Protein AF-A0AAW2RWA8-F1 (afdb_monomer)

Foldseek 3Di:
DQVVCLVVLVVLLVVLLVCLVPHPLVSVLVSLVVLLVNLLSNQQVCQVCLVVLLVSLLVLLQDQDPVSLSVNLSSLLSNLSSCRSNAQVVCVVPVVSSLVSLLVSLVSPDLSSLLSSLVSLLSVLQRQQQPCLVCCVRLLVSLVVLLPDDQDDQFPPPPDPDDDDDDDDDDDDDDDDDDPDPDPGDGDTPVSSVSSNVSSVVSLVSNCVRNPPSCVVDDD

Secondary structure (DSSP, 8-state):
-TTTTGGGHHHHHHHHHHHHHHS-HHHHHHHHHHHHHHHHHHGGGGHHHHHHHHHHHHHHTT--SGGGHHHHHHHHHHHHHHHHHH-HHHHTTTHHHHHHHHHHHHTT--HHHHHHHHHHHHHHHHHHGGGGGGTHHHHHHHHHHHHTS----S--------------S---------------------HHHHHHHHHHHHHHHHHHHHHGGGGTTS--

Sequence (220 aa):
MGEEILPFLDPLMGKLLGALQSSPRNLQETCMSAIGSVASAAEQAFVPYAERVLELMKIFMVLTNDEDLRSRARATELSGIVAMSVGRARMEPILPAFVEAAISGFGLEFSELREYTHGFFSNVAELLEDGFTQYLPHVVPLAFSSCNLDDGSAVDIDDSDEDENVNGFGGVSSDDEAHDEPRVRNISVRTGVLDEKAAATQALGLFALHTKISYAPYPL

Organism: Sesamum radiatum (NCBI:txid300843)

InterPro domains:
  IPR011989 Armadillo-like helical [G3DSA:1.25.10.10] (1-219)
  IPR016024 Armadillo-type fold [SSF48371] (3-218)
  IPR040122 Importin beta family [PTHR10527] (6-218)
  IPR058584 Importin subunit beta-1/Transportin-1-like, TPR repeats [PF25574] (2-153)

pLDDT: mean 87.69, std 19.14, range [34.94, 98.88]

Solvent-accessible surface area (backbone atoms only — not comparable to full-atom values): 12375 Å² total; per-residue (Å²): 114,43,75,77,47,58,91,47,42,67,70,48,50,56,50,38,56,52,41,46,74,75,47,60,66,76,55,22,37,53,30,38,55,50,51,36,54,48,29,72,40,37,30,71,76,33,46,90,52,43,65,65,50,52,59,54,28,60,63,36,33,69,51,80,52,80,92,39,39,64,44,19,16,41,26,39,36,32,51,22,50,47,40,64,35,58,31,46,90,70,35,63,88,59,40,66,63,53,52,53,32,42,58,60,50,48,76,68,75,45,45,67,32,40,19,23,38,26,50,20,51,31,41,47,18,64,56,44,24,65,69,34,52,83,47,45,86,63,51,50,60,53,28,54,53,42,56,66,53,80,69,61,69,64,62,62,77,83,86,65,96,68,86,88,84,93,82,87,81,91,74,85,88,75,94,77,81,96,70,97,65,78,80,76,74,57,62,56,74,50,59,53,57,53,50,20,23,52,32,15,53,52,22,54,53,38,43,37,68,32,29,45,78,74,36,67,90,53,88,133

Mean predicted aligned error: 8.69 Å

Nearest PDB structures (foldseek):
  5vch-assembly1_A  TM=9.093E-01  e=8.922E-08  Kluyveromyces lactis
  5w0v-assembly2_B  TM=9.097E-01  e=1.026E-07  Kluyveromyces lactis
  5w0v-assembly1_A  TM=9.068E-01  e=2.162E-07  Kluyveromyces lactis
  5ve8-assembly2_B  TM=9.043E-01  e=2.373E-07  Kluyveromyces lactis
  5ve8-assembly1_A  TM=8.953E-01  e=2.063E-07  Kluyveromyces lactis

Radius of gyration: 21.74 Å; Cα contacts (8 Å, |Δi|>4): 246; chains: 1; bounding box: 65×35×51 Å

Structure (mmCIF, N/CA/C/O backbone):
data_AF-A0AAW2RWA8-F1
#
_entry.id   AF-A0AAW2RWA8-F1
#
loop_
_atom_site.group_PDB
_atom_site.id
_atom_site.type_symbol
_atom_site.label_atom_id
_atom_site.label_alt_id
_atom_site.label_comp_id
_atom_site.label_asym_id
_atom_site.label_entity_id
_atom_site.label_seq_id
_atom_site.pdbx_PDB_ins_code
_atom_site.Cartn_x
_atom_site.Cartn_y
_atom_site.Cartn_z
_atom_site.occupancy
_atom_site.B_iso_or_equiv
_atom_site.auth_seq_id
_atom_site.auth_comp_id
_atom_site.auth_asym_id
_atom_site.auth_atom_id
_atom_site.pdbx_PDB_model_num
ATOM 1 N N . MET A 1 1 ? -4.614 -15.112 15.222 1.00 54.94 1 MET A N 1
ATOM 2 C CA . MET A 1 1 ? -4.860 -13.799 15.857 1.00 54.94 1 MET A CA 1
ATOM 3 C C . MET A 1 1 ? -6.189 -13.163 15.440 1.00 54.94 1 MET A C 1
ATOM 5 O O . MET A 1 1 ? -6.704 -12.389 16.231 1.00 54.94 1 MET A O 1
ATOM 9 N N . GLY A 1 2 ? -6.771 -13.460 14.266 1.00 65.62 2 GLY A N 1
ATOM 10 C CA . GLY A 1 2 ? -7.898 -12.663 13.752 1.00 65.62 2 GLY A CA 1
ATOM 11 C C . GLY A 1 2 ? -9.209 -12.672 14.551 1.00 65.62 2 GLY A C 1
ATOM 12 O O . GLY A 1 2 ? -9.923 -11.677 14.548 1.00 65.62 2 GLY A O 1
ATOM 13 N N . GLU A 1 3 ? -9.513 -13.721 15.321 1.00 77.56 3 GLU A N 1
ATOM 14 C CA . GLU A 1 3 ? -10.733 -13.736 16.150 1.00 77.56 3 GLU A CA 1
ATOM 15 C C . GLU A 1 3 ? -10.583 -12.966 17.476 1.00 77.56 3 GLU A C 1
ATOM 17 O O . GLU A 1 3 ? -11.563 -12.460 18.020 1.00 77.56 3 GLU A O 1
ATOM 22 N N . GLU A 1 4 ? -9.357 -12.823 17.991 1.00 90.75 4 GLU A N 1
ATOM 23 C CA . GLU A 1 4 ? -9.092 -12.210 19.303 1.00 90.75 4 GLU A CA 1
ATOM 24 C C . GLU A 1 4 ? -9.289 -10.688 19.299 1.00 90.75 4 GLU A C 1
ATOM 26 O O . GLU A 1 4 ? -9.575 -10.099 20.342 1.00 90.75 4 GLU A O 1
ATOM 31 N N . ILE A 1 5 ? -9.166 -10.043 18.133 1.00 92.88 5 ILE A N 1
ATOM 32 C CA . ILE A 1 5 ? -9.332 -8.590 17.995 1.00 92.88 5 ILE A CA 1
ATOM 33 C C . ILE A 1 5 ? -10.803 -8.166 17.915 1.00 92.88 5 ILE A C 1
ATOM 35 O O . ILE A 1 5 ? -11.127 -7.026 18.250 1.00 92.88 5 ILE A O 1
ATOM 39 N N . LEU A 1 6 ? -11.706 -9.068 17.510 1.00 93.94 6 LEU A N 1
ATOM 40 C CA . LEU A 1 6 ? -13.108 -8.746 17.217 1.00 93.94 6 LEU A CA 1
ATOM 41 C C . LEU A 1 6 ? -13.846 -8.060 18.380 1.00 93.94 6 LEU A C 1
ATOM 43 O O . LEU A 1 6 ? -14.522 -7.063 18.124 1.00 93.94 6 LEU A O 1
ATOM 47 N N . PRO A 1 7 ? -13.690 -8.481 19.656 1.00 95.88 7 PRO A N 1
ATOM 48 C CA . PRO A 1 7 ? -14.339 -7.803 20.783 1.00 95.88 7 PRO A CA 1
ATOM 49 C C . PRO A 1 7 ? -13.863 -6.359 20.997 1.00 95.88 7 PRO A C 1
ATOM 51 O O . PRO A 1 7 ? -14.541 -5.570 21.654 1.00 95.88 7 PRO A O 1
ATOM 54 N N . PHE A 1 8 ? -12.687 -6.012 20.470 1.00 95.81 8 PHE A N 1
ATOM 55 C CA . PHE A 1 8 ? -12.052 -4.707 20.634 1.00 95.81 8 PHE A CA 1
ATOM 56 C C . PHE A 1 8 ? -12.145 -3.837 19.379 1.00 95.81 8 PHE A C 1
ATOM 58 O O . PHE A 1 8 ? -11.773 -2.666 19.440 1.00 95.81 8 PHE A O 1
ATOM 65 N N . LEU A 1 9 ? -12.638 -4.376 18.262 1.00 95.94 9 LEU A N 1
ATOM 66 C CA . LEU A 1 9 ? -12.553 -3.743 16.949 1.00 95.94 9 LEU A CA 1
ATOM 67 C C . LEU A 1 9 ? -13.256 -2.380 16.906 1.00 95.94 9 LEU A C 1
ATOM 69 O O . LEU A 1 9 ? -12.614 -1.373 16.615 1.00 95.94 9 LEU A O 1
ATOM 73 N N . ASP A 1 10 ? -14.535 -2.326 17.281 1.00 97.31 10 ASP A N 1
ATOM 74 C CA . ASP A 1 10 ? -15.322 -1.086 17.328 1.00 97.31 10 ASP A CA 1
ATOM 75 C C . ASP A 1 10 ? -14.687 0.016 18.200 1.00 97.31 10 ASP A C 1
ATOM 77 O O . ASP A 1 10 ? -14.434 1.118 17.696 1.00 97.31 10 ASP A O 1
ATOM 81 N N . PRO A 1 11 ? -14.396 -0.219 19.499 1.00 97.38 11 PRO A N 1
ATOM 82 C CA . PRO A 1 11 ? -13.825 0.824 20.346 1.00 97.38 11 PRO A CA 1
ATOM 83 C C . PRO A 1 11 ? -12.412 1.232 19.910 1.00 97.38 11 PRO A C 1
ATOM 85 O O . PRO A 1 11 ? -12.033 2.393 20.091 1.00 97.38 11 PRO A O 1
ATOM 88 N N . LEU A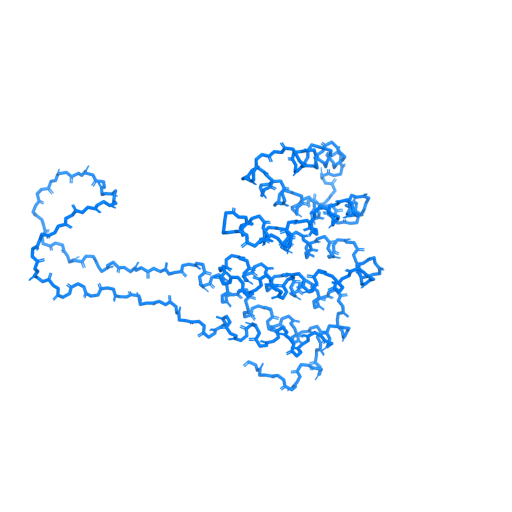 1 12 ? -11.631 0.310 19.339 1.00 97.06 12 LEU A N 1
ATOM 89 C CA . LEU A 1 12 ? -10.300 0.600 18.817 1.00 97.06 12 LEU A CA 1
ATOM 90 C C . LEU A 1 12 ? -10.385 1.488 17.572 1.00 97.06 12 LEU A C 1
ATOM 92 O O . LEU A 1 12 ? -9.757 2.546 17.540 1.00 97.06 12 LEU A O 1
ATOM 96 N N . MET A 1 13 ? -11.218 1.120 16.597 1.00 98.12 13 MET A N 1
ATOM 97 C CA . MET A 1 13 ? -11.418 1.901 15.376 1.00 98.12 13 MET A CA 1
ATOM 98 C C . MET A 1 13 ? -11.994 3.283 15.667 1.00 98.12 13 MET A C 1
ATOM 100 O O . MET A 1 13 ? -11.522 4.264 15.096 1.00 98.12 13 MET A O 1
ATOM 104 N N . GLY A 1 14 ? -12.933 3.401 16.611 1.00 97.69 14 GLY A N 1
ATOM 105 C CA . GLY A 1 14 ? -13.458 4.698 17.041 1.00 97.69 14 GLY A CA 1
ATOM 106 C C . GLY A 1 14 ? -12.365 5.640 17.561 1.00 97.69 14 GLY A C 1
ATOM 107 O O . GLY A 1 14 ? -12.310 6.807 17.171 1.00 97.69 14 GLY A O 1
ATOM 108 N N . LYS A 1 15 ? -11.446 5.131 18.394 1.00 97.88 15 LYS A N 1
ATOM 109 C CA . LYS A 1 15 ? -10.315 5.919 18.913 1.00 97.88 15 LYS A CA 1
ATOM 110 C C . LYS A 1 15 ? -9.293 6.255 17.830 1.00 97.88 15 LYS A C 1
ATOM 112 O O . LYS A 1 15 ? -8.866 7.404 17.750 1.00 97.88 15 LYS A O 1
ATOM 117 N N . LEU A 1 16 ? -8.913 5.277 17.007 1.00 98.25 16 LEU A N 1
ATOM 118 C CA . LEU A 1 16 ? -7.910 5.457 15.956 1.00 98.25 16 LEU A CA 1
ATOM 119 C C . LEU A 1 16 ? -8.379 6.450 14.889 1.00 98.25 16 LEU A C 1
ATOM 121 O O . LEU A 1 16 ? -7.626 7.348 14.525 1.00 98.25 16 LEU A O 1
ATOM 125 N N . LEU A 1 17 ? -9.633 6.349 14.438 1.00 97.81 17 LEU A N 1
ATOM 126 C CA . LEU A 1 17 ? -10.207 7.278 13.462 1.00 97.81 17 LEU A CA 1
ATOM 127 C C . LEU A 1 17 ? -10.367 8.692 14.027 1.00 97.81 17 LEU A C 1
ATOM 129 O O . LEU A 1 17 ? -10.126 9.661 13.307 1.00 97.81 17 LEU A O 1
ATOM 133 N N . GLY A 1 18 ? -10.748 8.820 15.303 1.00 97.25 18 GLY A N 1
ATOM 134 C CA . GLY A 1 18 ? -10.805 10.116 15.979 1.00 97.25 18 GLY A CA 1
ATOM 135 C C . GLY A 1 18 ? -9.426 10.771 16.058 1.00 97.25 18 GLY A C 1
ATOM 136 O O . GLY A 1 18 ? -9.254 11.913 15.636 1.00 97.25 18 GLY A O 1
ATOM 137 N N . ALA A 1 19 ? -8.420 10.023 16.519 1.00 96.94 19 ALA A N 1
ATOM 138 C CA . ALA A 1 19 ? -7.049 10.512 16.614 1.00 96.94 19 ALA A CA 1
ATOM 139 C C . ALA A 1 19 ? -6.467 10.876 15.238 1.00 96.94 19 ALA A C 1
ATOM 141 O O . ALA A 1 19 ? -5.862 11.938 15.104 1.00 96.94 19 ALA A O 1
ATOM 142 N N . LEU A 1 20 ? -6.709 10.065 14.206 1.00 96.75 20 LEU A N 1
ATOM 143 C CA . LEU A 1 20 ? -6.244 10.328 12.843 1.00 96.75 20 LEU A CA 1
ATOM 144 C C . LEU A 1 20 ? -6.753 11.671 12.284 1.00 96.75 20 LEU A C 1
ATOM 146 O O . LEU A 1 20 ? -6.065 12.298 11.487 1.00 96.75 20 LEU A O 1
ATOM 150 N N . GLN A 1 21 ? -7.926 12.151 12.702 1.00 94.12 21 GLN A N 1
ATOM 151 C CA . GLN A 1 21 ? -8.501 13.401 12.186 1.00 94.12 21 GLN A CA 1
ATOM 152 C C . GLN A 1 21 ? -8.013 14.659 12.909 1.00 94.12 21 GLN A C 1
ATOM 154 O O . GLN A 1 21 ? -7.908 15.708 12.281 1.00 94.12 21 GLN A O 1
ATOM 159 N N . SER A 1 22 ? -7.745 14.579 14.213 1.00 93.12 22 SER A N 1
ATOM 160 C CA . SER A 1 22 ? -7.525 15.770 15.048 1.00 93.12 22 SER A CA 1
ATOM 161 C C . SER A 1 22 ? -6.146 15.853 15.701 1.00 93.12 22 SER A C 1
ATOM 163 O O . SER A 1 22 ? -5.890 16.797 16.447 1.00 93.12 22 SER A O 1
ATOM 165 N N . SER A 1 23 ? -5.281 14.862 15.490 1.00 96.06 23 SER A N 1
ATOM 166 C CA . SER A 1 23 ? -3.969 14.806 16.142 1.00 96.06 23 SER A CA 1
ATOM 167 C C . SER A 1 23 ? -2.856 15.444 15.306 1.00 96.06 23 SER A C 1
ATOM 169 O O . SER A 1 23 ? -3.002 15.585 14.092 1.00 96.06 23 SER A O 1
ATOM 171 N N . PRO A 1 24 ? -1.711 15.781 15.928 1.00 96.75 24 PRO A N 1
ATOM 172 C CA . PRO A 1 24 ? -0.497 16.150 15.202 1.00 96.75 24 PRO A CA 1
ATOM 173 C C . PRO A 1 24 ? -0.011 15.032 14.262 1.00 96.75 24 PRO A C 1
ATOM 175 O O . PRO A 1 24 ? -0.286 13.853 14.501 1.00 96.75 24 PRO A O 1
ATOM 178 N N . ARG A 1 25 ? 0.747 15.401 13.217 1.00 94.56 25 ARG A N 1
ATOM 179 C CA . ARG A 1 25 ? 1.185 14.504 12.126 1.00 94.56 25 ARG A CA 1
ATOM 180 C C . ARG A 1 25 ? 1.809 13.191 12.596 1.00 94.56 25 ARG A C 1
ATOM 182 O O . ARG A 1 25 ? 1.381 12.125 12.173 1.00 94.56 25 ARG A O 1
ATOM 189 N N . ASN A 1 26 ? 2.746 13.246 13.537 1.00 94.38 26 ASN A N 1
ATOM 190 C CA . ASN A 1 26 ? 3.417 12.056 14.071 1.00 94.38 26 ASN A CA 1
ATOM 191 C C . ASN A 1 26 ? 2.443 11.039 14.705 1.00 94.38 26 ASN A C 1
ATOM 193 O O . ASN A 1 26 ? 2.631 9.824 14.604 1.00 94.38 26 ASN A O 1
ATOM 197 N N . LEU A 1 27 ? 1.379 11.521 15.356 1.00 97.25 27 LEU A N 1
ATOM 198 C CA . LEU A 1 27 ? 0.347 10.651 15.910 1.00 97.25 27 LEU A CA 1
ATOM 199 C C . LEU A 1 27 ? -0.601 10.151 14.813 1.00 97.25 27 LEU A C 1
ATOM 201 O O . LEU A 1 27 ? -1.000 8.992 14.861 1.00 97.25 27 LEU A O 1
ATOM 205 N N . GLN A 1 28 ? -0.902 10.964 13.795 1.00 98.38 28 GLN A N 1
ATOM 206 C CA . GLN A 1 28 ? -1.651 10.515 12.613 1.00 98.38 28 GLN A CA 1
ATOM 207 C C . GLN A 1 28 ? -0.933 9.359 11.899 1.00 98.38 28 GLN A C 1
ATOM 209 O O . GLN A 1 28 ? -1.566 8.350 11.597 1.00 98.38 28 GLN A O 1
ATOM 214 N N . GLU A 1 29 ? 0.383 9.460 11.703 1.00 98.06 29 GLU A N 1
ATOM 215 C CA . GLU A 1 29 ? 1.236 8.398 11.144 1.00 98.06 29 GLU A CA 1
ATOM 216 C C . GLU A 1 29 ? 1.134 7.104 11.951 1.00 98.06 29 GLU A C 1
ATOM 218 O O . GLU A 1 29 ? 0.867 6.038 11.397 1.00 98.06 29 GLU A O 1
ATOM 223 N N . THR A 1 30 ? 1.257 7.207 13.276 1.00 97.94 30 THR A N 1
ATOM 224 C CA . THR A 1 30 ? 1.127 6.057 14.182 1.00 97.94 30 THR A CA 1
ATOM 225 C C . THR A 1 30 ? -0.273 5.442 14.107 1.00 97.94 30 THR A C 1
ATOM 227 O O . THR A 1 30 ? -0.423 4.218 14.103 1.00 97.94 30 THR A O 1
ATOM 230 N N . CYS A 1 31 ? -1.316 6.273 14.013 1.00 98.50 31 CYS A N 1
ATOM 231 C CA . CYS A 1 31 ? -2.685 5.805 13.831 1.00 98.50 31 CYS A CA 1
ATOM 232 C C . CYS A 1 31 ? -2.865 5.068 12.501 1.00 98.50 31 CYS A C 1
ATOM 234 O O . CYS A 1 31 ? -3.535 4.040 12.495 1.00 98.50 31 CYS A O 1
ATOM 236 N N . MET A 1 32 ? -2.260 5.533 11.403 1.00 98.69 32 MET A N 1
ATOM 237 C CA . MET A 1 32 ? -2.312 4.836 10.112 1.00 98.69 32 MET A CA 1
ATOM 238 C C . MET A 1 32 ? -1.696 3.435 10.205 1.00 98.69 32 MET A C 1
ATOM 240 O O . MET A 1 32 ? -2.354 2.464 9.833 1.00 98.69 32 MET A O 1
ATOM 244 N N . SER A 1 33 ? -0.503 3.300 10.793 1.00 98.31 33 SER A N 1
ATOM 245 C CA . SER A 1 33 ? 0.116 1.983 11.006 1.00 98.31 33 SER A CA 1
ATOM 246 C C . SER A 1 33 ? -0.739 1.076 11.897 1.00 98.31 33 SER A C 1
ATOM 248 O O . SER A 1 33 ? -0.928 -0.099 11.589 1.00 98.31 33 SER A O 1
ATOM 250 N N . ALA A 1 34 ? -1.312 1.613 12.980 1.00 98.38 34 ALA A N 1
ATOM 251 C CA . ALA A 1 34 ? -2.186 0.845 13.863 1.00 98.38 34 ALA A CA 1
ATOM 252 C C . ALA A 1 34 ? -3.457 0.369 13.144 1.00 98.38 34 ALA A C 1
ATOM 254 O O . ALA A 1 34 ? -3.833 -0.791 13.285 1.00 98.38 34 ALA A O 1
ATOM 255 N N . ILE A 1 35 ? -4.095 1.230 12.343 1.00 98.56 35 ILE A N 1
ATOM 256 C CA . ILE A 1 35 ? -5.262 0.859 11.532 1.00 98.56 35 ILE A CA 1
ATOM 257 C C . ILE A 1 35 ? -4.888 -0.236 10.527 1.00 98.56 35 ILE A C 1
ATOM 259 O O . ILE A 1 35 ? -5.666 -1.169 10.355 1.00 98.56 35 ILE A O 1
ATOM 263 N N . GLY A 1 36 ? -3.703 -0.169 9.913 1.00 98.06 36 GLY A N 1
ATOM 264 C CA . GLY A 1 36 ? -3.201 -1.216 9.017 1.00 98.06 36 GLY A CA 1
ATOM 265 C C . GLY A 1 36 ? -3.097 -2.570 9.714 1.00 98.06 36 GLY A C 1
ATOM 266 O O . GLY A 1 36 ? -3.652 -3.554 9.235 1.00 98.06 36 GLY A O 1
ATOM 267 N N . SER A 1 37 ? -2.491 -2.608 10.902 1.00 97.00 37 SER A N 1
ATOM 268 C CA . SER A 1 37 ? -2.422 -3.826 11.721 1.00 97.00 37 SER A CA 1
ATOM 269 C C . SER A 1 37 ? -3.805 -4.363 12.099 1.00 97.00 37 SER A C 1
ATOM 271 O O . SER A 1 37 ? -4.023 -5.574 12.085 1.00 97.00 37 SER A O 1
ATOM 273 N N . VAL A 1 38 ? -4.755 -3.476 12.416 1.00 97.38 38 VAL A N 1
ATOM 274 C CA . VAL A 1 38 ? -6.145 -3.860 12.705 1.00 97.38 38 VAL A CA 1
ATOM 275 C C . VAL A 1 38 ? -6.821 -4.443 11.469 1.00 97.38 38 VAL A C 1
ATOM 277 O O . VAL A 1 38 ? -7.481 -5.469 11.589 1.00 97.38 38 VAL A O 1
ATOM 280 N N . ALA A 1 39 ? -6.646 -3.830 10.298 1.00 96.81 39 ALA A N 1
ATOM 281 C CA . ALA A 1 39 ? -7.208 -4.309 9.039 1.00 96.81 39 ALA A CA 1
ATOM 282 C C . ALA A 1 39 ? -6.687 -5.710 8.694 1.00 96.81 39 ALA A C 1
ATOM 284 O O . ALA A 1 39 ? -7.486 -6.620 8.481 1.00 96.81 39 ALA A O 1
ATOM 285 N N . SER A 1 40 ? -5.368 -5.911 8.761 1.00 94.62 40 SER A N 1
ATOM 286 C CA . SER A 1 40 ? -4.743 -7.215 8.521 1.00 94.62 40 SER A CA 1
ATOM 287 C C . SER A 1 40 ? -5.192 -8.286 9.517 1.00 94.62 40 SER A C 1
ATOM 289 O O . SER A 1 40 ? -5.329 -9.444 9.144 1.00 94.62 40 SER A O 1
ATOM 291 N N . ALA A 1 41 ? -5.426 -7.929 10.785 1.00 95.19 41 ALA A N 1
ATOM 292 C CA . ALA A 1 41 ? -5.880 -8.883 11.795 1.00 95.19 41 ALA A CA 1
ATOM 293 C C . ALA A 1 41 ? -7.379 -9.202 11.681 1.00 95.19 41 ALA A C 1
ATOM 295 O O . ALA A 1 41 ? -7.772 -10.351 11.840 1.00 95.19 41 ALA A O 1
ATOM 296 N N . ALA A 1 42 ? -8.218 -8.194 11.446 1.00 94.81 42 ALA A N 1
ATOM 297 C CA . ALA A 1 42 ? -9.672 -8.340 11.421 1.00 94.81 42 ALA A CA 1
ATOM 298 C C . ALA A 1 42 ? -10.206 -8.837 10.065 1.00 94.81 42 ALA A C 1
ATOM 300 O O . ALA A 1 42 ? -11.356 -9.274 9.993 1.00 94.81 42 ALA A O 1
ATOM 301 N N . GLU A 1 43 ? -9.401 -8.763 9.001 1.00 91.81 43 GLU A N 1
ATOM 302 C CA . GLU A 1 43 ? -9.743 -9.193 7.644 1.00 91.81 43 GLU A CA 1
ATOM 303 C C . GLU A 1 43 ? -11.131 -8.664 7.219 1.00 91.81 43 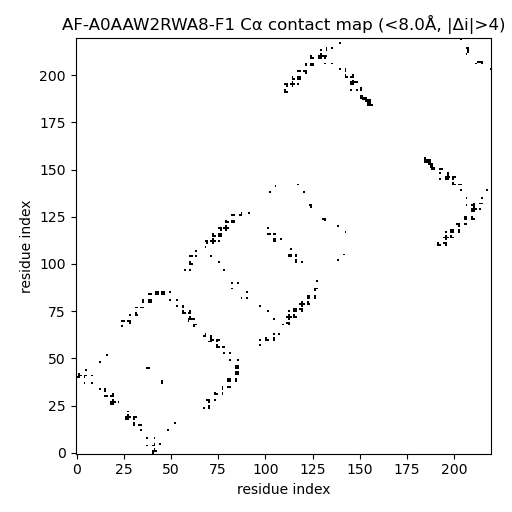GLU A C 1
ATOM 305 O O . GLU A 1 43 ? -11.387 -7.458 7.221 1.00 91.81 43 GLU A O 1
ATOM 310 N N . GLN A 1 44 ? -12.079 -9.556 6.910 1.00 92.38 44 GLN A N 1
ATOM 311 C CA . GLN A 1 44 ? -13.433 -9.197 6.482 1.00 92.38 44 GLN A CA 1
ATOM 312 C C . GLN A 1 44 ? -14.223 -8.403 7.534 1.00 92.38 44 GLN A C 1
ATOM 314 O O . GLN A 1 44 ? -15.117 -7.633 7.178 1.00 92.38 44 GLN A O 1
ATOM 319 N N . ALA A 1 45 ? -13.896 -8.532 8.824 1.00 94.69 45 ALA A N 1
ATOM 320 C CA . ALA A 1 45 ? -14.545 -7.743 9.868 1.00 94.69 45 ALA A CA 1
ATOM 321 C C . ALA A 1 45 ? -14.147 -6.256 9.816 1.00 94.69 45 ALA A C 1
ATOM 323 O O . ALA A 1 45 ? -14.850 -5.423 10.384 1.00 94.69 45 ALA A O 1
ATOM 324 N N . PHE A 1 46 ? -13.078 -5.891 9.096 1.00 96.56 46 PHE A N 1
ATOM 325 C CA . PHE A 1 46 ? -12.671 -4.498 8.894 1.00 96.56 46 PHE A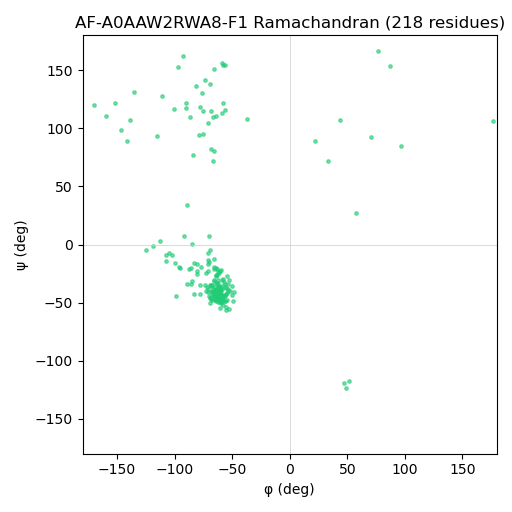 CA 1
ATOM 326 C C . PHE A 1 46 ? -13.525 -3.747 7.855 1.00 96.56 46 PHE A C 1
ATOM 328 O O . PHE A 1 46 ? -13.556 -2.514 7.845 1.00 96.56 46 PHE A O 1
ATOM 335 N N . VAL A 1 47 ? -14.245 -4.463 6.983 1.00 96.31 47 VAL A N 1
ATOM 336 C CA . VAL A 1 47 ? -15.011 -3.883 5.861 1.00 96.31 47 VAL A CA 1
ATOM 337 C C . VAL A 1 47 ? -15.902 -2.687 6.247 1.00 96.31 47 VAL A C 1
ATOM 339 O O . VAL A 1 47 ? -15.900 -1.714 5.490 1.00 96.31 47 VAL A O 1
ATOM 342 N N . PRO A 1 48 ? -16.615 -2.672 7.393 1.00 97.25 48 PRO A N 1
ATOM 343 C CA . PRO A 1 48 ? -17.451 -1.534 7.787 1.00 97.25 48 PRO A CA 1
ATOM 344 C C . PRO A 1 48 ? -16.703 -0.201 7.969 1.00 97.25 48 PRO A C 1
ATOM 346 O O . PRO A 1 48 ? -17.326 0.853 7.872 1.00 97.25 48 PRO A O 1
ATOM 349 N N . TYR A 1 49 ? -15.390 -0.218 8.224 1.00 98.06 49 TYR A N 1
ATOM 350 C CA . TYR A 1 49 ? -14.593 0.999 8.457 1.00 98.06 49 TYR A CA 1
ATOM 351 C C . TYR A 1 49 ? -13.809 1.451 7.223 1.00 98.06 49 TYR A C 1
ATOM 353 O O . TYR A 1 49 ? -13.316 2.580 7.178 1.00 98.06 49 TYR A O 1
ATOM 361 N N . ALA A 1 50 ? -13.671 0.574 6.229 1.00 97.44 50 ALA A N 1
ATOM 362 C CA . ALA A 1 50 ? -12.730 0.755 5.137 1.00 97.44 50 ALA A CA 1
ATOM 363 C C . ALA A 1 50 ? -13.026 1.981 4.268 1.00 97.44 50 ALA A C 1
ATOM 365 O O . ALA A 1 50 ? -12.101 2.707 3.916 1.00 97.44 50 ALA A O 1
ATOM 366 N N . GLU A 1 51 ? -14.300 2.249 3.965 1.00 96.81 51 GLU A N 1
ATOM 367 C CA . GLU A 1 51 ? -14.699 3.430 3.189 1.00 96.81 51 GLU A CA 1
ATOM 368 C C . GLU A 1 51 ? -14.195 4.712 3.856 1.00 96.81 51 GLU A C 1
ATOM 370 O O . GLU A 1 51 ? -13.499 5.514 3.231 1.00 96.81 51 GLU A O 1
ATOM 375 N N . ARG A 1 52 ? -14.435 4.847 5.166 1.00 97.75 52 ARG A N 1
ATOM 376 C CA . ARG A 1 52 ? -14.001 6.020 5.921 1.00 97.75 52 ARG A CA 1
ATOM 377 C C . ARG A 1 52 ? -12.480 6.148 5.980 1.00 97.75 52 ARG A C 1
ATOM 379 O O . ARG A 1 52 ? -11.956 7.259 5.914 1.00 97.75 52 ARG A O 1
ATOM 386 N N . VAL A 1 53 ? -11.767 5.033 6.120 1.00 98.56 53 VAL A N 1
ATOM 387 C CA . VAL A 1 53 ? -10.298 5.028 6.117 1.00 98.56 53 VAL A CA 1
ATOM 388 C C . VAL A 1 53 ? -9.769 5.487 4.760 1.00 98.56 53 VAL A C 1
ATOM 390 O O . VAL A 1 53 ? -8.951 6.401 4.711 1.00 98.56 53 VAL A O 1
ATOM 393 N N . LEU A 1 54 ? -10.280 4.927 3.663 1.00 98.25 54 LEU A N 1
ATOM 394 C CA . LEU A 1 54 ? -9.863 5.268 2.301 1.00 98.25 54 LEU A CA 1
ATOM 395 C C . LEU A 1 54 ? -10.152 6.733 1.945 1.00 98.25 54 LEU A C 1
ATOM 397 O O . LEU A 1 54 ? -9.331 7.372 1.288 1.00 98.25 54 LEU A O 1
ATOM 401 N N . GLU A 1 55 ? -11.273 7.299 2.401 1.00 97.81 55 GLU A N 1
ATOM 402 C CA . GLU A 1 55 ? -11.552 8.736 2.264 1.00 97.81 55 GLU A CA 1
ATOM 403 C C . GLU A 1 55 ? -10.481 9.605 2.926 1.00 97.81 55 GLU A C 1
ATOM 405 O O . GLU A 1 55 ? -10.033 10.586 2.334 1.00 97.81 55 GLU A O 1
ATOM 410 N N . LEU A 1 56 ? -10.057 9.246 4.141 1.00 98.19 56 LEU A N 1
ATOM 411 C CA . LEU A 1 56 ? -8.993 9.965 4.837 1.00 98.19 56 LEU A CA 1
ATOM 412 C C . LEU A 1 56 ? -7.659 9.793 4.106 1.00 98.19 56 LEU A C 1
ATOM 414 O O . LEU A 1 56 ? -6.948 10.777 3.923 1.00 98.19 56 LEU A O 1
ATOM 418 N N . MET A 1 57 ? -7.339 8.584 3.631 1.00 98.62 57 MET A N 1
ATOM 419 C CA . MET A 1 57 ? -6.077 8.318 2.930 1.00 98.62 57 MET A CA 1
ATOM 420 C C . MET A 1 57 ? -5.920 9.158 1.666 1.00 98.62 57 MET A C 1
ATOM 422 O O . MET A 1 57 ? -4.835 9.684 1.432 1.00 98.62 57 MET A O 1
ATOM 426 N N . LYS A 1 58 ? -6.999 9.384 0.903 1.00 98.00 58 LYS A N 1
ATOM 427 C CA . LYS A 1 58 ? -6.972 10.267 -0.279 1.00 98.00 58 LYS A CA 1
ATOM 428 C C . LYS A 1 58 ? -6.437 11.667 0.030 1.00 98.00 58 LYS A C 1
ATOM 430 O O . LYS A 1 58 ? -5.778 12.256 -0.818 1.00 98.00 58 LYS A O 1
ATOM 435 N N . ILE A 1 59 ? -6.700 12.190 1.229 1.00 97.81 59 ILE A N 1
ATOM 436 C CA . ILE A 1 59 ? -6.230 13.516 1.653 1.00 97.81 59 ILE A CA 1
ATOM 437 C C . ILE A 1 59 ? -4.712 13.502 1.863 1.00 97.81 59 ILE A C 1
ATOM 439 O O . ILE A 1 59 ? -4.015 14.407 1.415 1.00 97.81 59 ILE A O 1
ATOM 443 N N . PHE A 1 60 ? -4.188 12.469 2.526 1.00 98.50 60 PHE A N 1
ATOM 444 C CA . PHE A 1 60 ? -2.755 12.346 2.803 1.00 98.50 60 PHE A CA 1
ATOM 445 C C . PHE A 1 60 ? -1.943 11.974 1.557 1.00 98.50 60 PHE A C 1
ATOM 447 O O . PHE A 1 60 ? -0.824 12.451 1.380 1.00 98.50 60 PHE A O 1
ATOM 454 N N . MET A 1 61 ? -2.513 11.163 0.662 1.00 98.62 61 MET A N 1
ATOM 455 C CA . MET A 1 61 ? -1.831 10.658 -0.533 1.00 98.62 61 MET A CA 1
ATOM 456 C C . MET A 1 61 ? -1.540 11.718 -1.601 1.00 98.62 61 MET A C 1
ATOM 458 O O . MET A 1 61 ? -0.882 11.404 -2.587 1.00 98.62 61 MET A O 1
ATOM 462 N N . VAL A 1 62 ? -1.991 12.960 -1.419 1.00 98.44 62 VAL A N 1
ATOM 463 C CA . VAL A 1 62 ? -1.717 14.079 -2.335 1.00 98.44 62 VAL A CA 1
ATOM 464 C C . VAL A 1 62 ? -0.826 15.161 -1.721 1.00 98.44 62 VAL A C 1
ATOM 466 O O . VAL A 1 62 ? -0.558 16.166 -2.371 1.00 98.44 62 VAL A O 1
ATOM 469 N N . LEU A 1 63 ? -0.345 14.973 -0.487 1.00 98.38 63 LEU A N 1
ATOM 470 C CA . LEU A 1 63 ? 0.549 15.927 0.173 1.00 98.38 63 LEU A CA 1
ATOM 471 C C . LEU A 1 63 ? 1.929 15.943 -0.497 1.00 98.38 63 LEU A C 1
ATOM 473 O O . LEU A 1 63 ? 2.469 14.895 -0.847 1.00 98.38 63 LEU A O 1
ATOM 477 N N . THR A 1 64 ? 2.504 17.127 -0.683 1.00 98.19 64 THR A N 1
ATOM 478 C CA . THR A 1 64 ? 3.787 17.306 -1.391 1.00 98.19 64 THR A CA 1
ATOM 479 C C . THR A 1 64 ? 4.840 18.042 -0.575 1.00 98.19 64 THR A C 1
ATOM 481 O O . THR A 1 64 ? 5.952 18.205 -1.059 1.00 98.19 64 THR A O 1
ATOM 484 N N . ASN A 1 65 ? 4.503 18.524 0.623 1.00 97.88 65 ASN A N 1
ATOM 485 C CA . ASN A 1 65 ? 5.473 19.182 1.492 1.00 97.88 65 ASN A CA 1
ATOM 486 C C . ASN A 1 65 ? 6.408 18.135 2.103 1.00 97.88 65 ASN A C 1
ATOM 488 O O . ASN A 1 65 ? 5.933 17.082 2.529 1.00 97.88 65 ASN A O 1
ATOM 492 N N . ASP A 1 66 ? 7.694 18.459 2.228 1.00 96.69 66 ASP A N 1
ATOM 493 C CA . ASP A 1 66 ? 8.712 17.561 2.793 1.00 96.69 66 ASP A CA 1
ATOM 494 C C . ASP A 1 66 ? 8.331 17.033 4.187 1.00 96.69 66 ASP A C 1
ATOM 496 O O . ASP A 1 66 ? 8.479 15.846 4.471 1.00 96.69 66 ASP A O 1
ATOM 500 N N . GLU A 1 67 ? 7.755 17.891 5.037 1.00 96.75 67 GLU A N 1
ATOM 501 C CA . GLU A 1 67 ? 7.301 17.521 6.388 1.00 96.75 67 GLU A CA 1
ATOM 502 C C . GLU A 1 67 ? 6.136 16.515 6.403 1.00 96.75 67 GLU A C 1
ATOM 504 O O . GLU A 1 67 ? 5.903 15.849 7.411 1.00 96.75 67 GLU A O 1
ATOM 509 N N . ASP A 1 68 ? 5.416 16.381 5.288 1.00 97.50 68 ASP A N 1
ATOM 510 C CA . ASP A 1 68 ? 4.242 15.523 5.143 1.00 97.50 68 ASP A CA 1
ATOM 511 C C . ASP A 1 68 ? 4.548 14.205 4.404 1.00 97.50 68 ASP A C 1
ATOM 513 O O . ASP A 1 68 ? 3.690 13.316 4.355 1.00 97.50 68 ASP A O 1
ATOM 517 N N . LEU A 1 69 ? 5.742 14.038 3.817 1.00 98.25 69 LEU A N 1
ATOM 518 C CA . LEU A 1 69 ? 6.051 12.885 2.954 1.00 98.25 69 LEU A CA 1
ATOM 519 C C . LEU A 1 69 ? 5.978 11.554 3.696 1.00 98.25 69 LEU A C 1
ATOM 521 O O . LEU A 1 69 ? 5.520 10.557 3.135 1.00 98.25 69 LEU A O 1
ATOM 525 N N . ARG A 1 70 ? 6.336 11.546 4.981 1.00 98.31 70 ARG A N 1
ATOM 526 C CA . ARG A 1 70 ? 6.183 10.370 5.840 1.00 98.31 70 ARG A CA 1
ATOM 527 C C . ARG A 1 70 ? 4.718 9.999 6.052 1.00 98.31 70 ARG A C 1
ATOM 529 O O . ARG A 1 70 ? 4.339 8.837 5.910 1.00 98.31 70 ARG A O 1
ATOM 536 N N . SER A 1 71 ? 3.868 10.988 6.318 1.00 98.44 71 SER A N 1
ATOM 537 C CA . SER A 1 71 ? 2.418 10.794 6.403 1.00 98.44 71 SER A CA 1
ATOM 538 C C . SER A 1 71 ? 1.834 10.285 5.078 1.00 98.44 71 SER A C 1
ATOM 540 O O . SER A 1 71 ? 0.991 9.386 5.082 1.00 98.44 71 SER A O 1
ATOM 542 N N . ARG A 1 72 ? 2.316 10.790 3.936 1.00 98.69 72 ARG A N 1
ATOM 543 C CA . ARG A 1 72 ? 1.938 10.295 2.603 1.00 98.69 72 ARG A CA 1
ATOM 544 C C . ARG A 1 72 ? 2.388 8.851 2.360 1.00 98.69 72 ARG A C 1
ATOM 546 O O . ARG A 1 72 ? 1.609 8.070 1.810 1.00 98.69 72 ARG A O 1
ATOM 553 N N . ALA A 1 73 ? 3.595 8.480 2.788 1.00 98.75 73 ALA A N 1
ATOM 554 C CA . ALA A 1 73 ? 4.087 7.105 2.716 1.00 98.75 73 ALA A CA 1
ATOM 555 C C . ALA A 1 73 ? 3.150 6.166 3.485 1.00 98.75 73 ALA A C 1
ATOM 557 O O . ALA A 1 73 ? 2.618 5.214 2.913 1.00 98.75 73 ALA A O 1
ATOM 558 N N . ARG A 1 74 ? 2.853 6.492 4.749 1.00 98.69 74 ARG A N 1
ATOM 559 C CA . ARG A 1 74 ? 1.949 5.708 5.608 1.00 98.69 74 ARG A CA 1
ATOM 560 C C . ARG A 1 74 ? 0.544 5.578 5.032 1.00 98.69 74 ARG A C 1
ATOM 562 O O . ARG A 1 74 ? -0.057 4.510 5.111 1.00 98.69 74 ARG A O 1
ATOM 569 N N . ALA A 1 75 ? 0.029 6.637 4.413 1.00 98.88 75 ALA A N 1
ATOM 570 C CA . ALA A 1 75 ? -1.273 6.587 3.762 1.00 98.88 75 ALA A CA 1
ATOM 571 C C . ALA A 1 75 ? -1.287 5.685 2.518 1.00 98.88 75 ALA A C 1
ATOM 573 O O . ALA A 1 75 ? -2.282 5.005 2.249 1.00 98.88 75 ALA A O 1
ATOM 574 N N . THR A 1 76 ? -0.179 5.660 1.776 1.00 98.88 76 THR A N 1
ATOM 575 C CA . THR A 1 76 ? 0.007 4.803 0.597 1.00 98.88 76 THR A CA 1
ATOM 576 C C . THR A 1 76 ? 0.065 3.329 1.003 1.00 98.88 76 THR A C 1
ATOM 578 O O . THR A 1 76 ? -0.682 2.515 0.457 1.00 98.88 76 THR A O 1
ATOM 581 N N . GLU A 1 77 ? 0.858 3.007 2.029 1.00 98.75 77 GLU A N 1
ATOM 582 C CA . GLU A 1 77 ? 0.932 1.673 2.640 1.00 98.75 77 GLU A CA 1
ATOM 583 C C . GLU A 1 77 ? -0.454 1.199 3.109 1.00 98.75 77 GLU A C 1
ATOM 585 O O . GLU A 1 77 ? -0.941 0.143 2.691 1.00 98.75 77 GLU A O 1
ATOM 590 N N . LEU A 1 78 ? -1.136 2.020 3.919 1.00 98.81 78 LEU A N 1
ATOM 591 C CA . LEU A 1 78 ? -2.444 1.676 4.470 1.00 98.81 78 LEU A CA 1
ATOM 592 C C . LEU A 1 78 ? -3.491 1.445 3.373 1.00 98.81 78 LEU A C 1
ATOM 594 O O . LEU A 1 78 ? -4.300 0.524 3.480 1.00 98.81 78 LEU A O 1
ATOM 598 N N . SER A 1 79 ? -3.469 2.236 2.300 1.00 98.75 79 SER A N 1
ATOM 599 C CA . SER A 1 79 ? -4.404 2.063 1.182 1.00 98.75 79 SER A CA 1
ATOM 600 C C . SER A 1 79 ? -4.260 0.692 0.514 1.00 98.75 79 SER A C 1
ATOM 602 O O . SER A 1 79 ? -5.269 0.093 0.144 1.00 98.75 79 SER A O 1
ATOM 604 N N . GLY A 1 80 ? -3.035 0.164 0.411 1.00 98.44 80 GLY A N 1
ATOM 605 C CA . GLY A 1 80 ? -2.779 -1.184 -0.105 1.00 98.44 80 GLY A CA 1
ATOM 606 C C . GLY A 1 80 ? -3.297 -2.280 0.830 1.00 98.44 80 GLY A C 1
ATOM 607 O O . GLY A 1 80 ? -3.990 -3.193 0.387 1.00 98.44 80 GLY A O 1
ATOM 608 N N . ILE A 1 81 ? -3.049 -2.150 2.136 1.00 98.31 81 ILE A N 1
ATOM 609 C CA . ILE A 1 81 ? -3.529 -3.105 3.152 1.00 98.31 81 ILE A CA 1
ATOM 610 C C . ILE A 1 81 ? -5.065 -3.155 3.186 1.00 98.31 81 ILE A C 1
ATOM 612 O O . ILE A 1 81 ? -5.678 -4.228 3.206 1.00 98.31 81 ILE A O 1
ATOM 616 N N . VAL A 1 82 ? -5.713 -1.987 3.163 1.00 98.12 82 VAL A N 1
ATOM 617 C CA . VAL A 1 82 ? -7.178 -1.903 3.157 1.00 98.12 82 VAL A CA 1
ATOM 618 C C . VAL A 1 82 ? -7.748 -2.490 1.870 1.00 98.12 82 VAL A C 1
ATOM 620 O O . VAL A 1 82 ? -8.748 -3.203 1.941 1.00 98.12 82 VAL A O 1
ATOM 623 N N . ALA A 1 83 ? -7.107 -2.257 0.720 1.00 96.62 83 ALA A N 1
ATOM 624 C CA . ALA A 1 83 ? -7.511 -2.846 -0.555 1.00 96.62 83 ALA A CA 1
ATOM 625 C C . ALA A 1 83 ? -7.571 -4.383 -0.488 1.00 96.62 83 ALA A C 1
ATOM 627 O O . ALA A 1 83 ? -8.566 -4.971 -0.918 1.00 96.62 83 ALA A O 1
ATOM 628 N N . MET A 1 84 ? -6.568 -5.017 0.128 1.00 95.88 84 MET A N 1
ATOM 629 C CA . MET A 1 84 ? -6.550 -6.468 0.353 1.00 95.88 84 MET A CA 1
ATOM 630 C C . MET A 1 84 ? -7.664 -6.931 1.297 1.00 95.88 84 MET A C 1
ATOM 632 O O . MET A 1 84 ? -8.308 -7.947 1.046 1.00 95.88 84 MET A O 1
ATOM 636 N N . SER A 1 85 ? -7.957 -6.154 2.341 1.00 93.75 85 SER A N 1
ATOM 637 C CA . SER A 1 85 ? -8.997 -6.492 3.324 1.00 93.75 85 SER A CA 1
ATOM 638 C C . SER A 1 85 ? -10.416 -6.429 2.735 1.00 93.75 85 SER A C 1
ATOM 640 O O . SER A 1 85 ? -11.255 -7.284 3.021 1.00 93.75 85 SER A O 1
ATOM 642 N N . VAL A 1 86 ? -10.707 -5.424 1.898 1.00 93.44 86 VAL A N 1
ATOM 643 C CA . VAL A 1 86 ? -12.050 -5.227 1.309 1.00 93.44 86 VAL A CA 1
ATOM 644 C C . VAL A 1 86 ? -12.294 -6.015 0.028 1.00 93.44 86 VAL A C 1
ATOM 646 O O . VAL A 1 86 ? -13.451 -6.219 -0.355 1.00 93.44 86 VAL A O 1
ATOM 649 N N . GLY A 1 87 ? -11.218 -6.430 -0.639 1.00 95.31 87 GLY A N 1
ATOM 650 C CA . GLY A 1 87 ? -11.257 -7.205 -1.864 1.00 95.31 87 GLY A CA 1
ATOM 651 C C . GLY A 1 87 ? -11.600 -6.404 -3.124 1.00 95.31 87 GLY A C 1
ATOM 652 O O . GLY A 1 87 ? -12.081 -5.263 -3.110 1.00 95.31 87 GLY A O 1
ATOM 653 N N . ARG A 1 88 ? -11.361 -7.061 -4.261 1.00 96.38 88 ARG A N 1
ATOM 654 C CA . ARG A 1 88 ? -11.368 -6.466 -5.602 1.00 96.38 88 ARG A CA 1
ATOM 655 C C . ARG A 1 88 ? -12.658 -5.724 -5.940 1.00 96.38 88 ARG A C 1
ATOM 657 O O . ARG A 1 88 ? -12.603 -4.580 -6.375 1.00 96.38 88 ARG A O 1
ATOM 664 N N . ALA A 1 89 ? -13.816 -6.339 -5.694 1.00 95.69 89 ALA A N 1
ATOM 665 C CA . ALA A 1 89 ? -15.113 -5.799 -6.112 1.00 95.69 89 ALA A CA 1
ATOM 666 C C . ALA A 1 89 ? -15.421 -4.403 -5.535 1.00 95.69 89 ALA A C 1
ATOM 668 O O . ALA A 1 89 ? -16.116 -3.615 -6.171 1.00 95.69 89 ALA A O 1
ATOM 669 N N . ARG A 1 90 ? -14.914 -4.098 -4.333 1.00 94.69 90 ARG A N 1
ATOM 670 C CA . ARG A 1 90 ? -15.103 -2.794 -3.679 1.00 94.69 90 ARG A CA 1
ATOM 671 C C . ARG A 1 90 ? -14.018 -1.795 -4.060 1.00 94.69 90 ARG A C 1
ATOM 673 O O . ARG A 1 90 ? -14.302 -0.605 -4.153 1.00 94.69 90 ARG A O 1
ATOM 680 N N . MET A 1 91 ? -12.794 -2.275 -4.266 1.00 96.12 91 MET A N 1
ATOM 681 C CA . MET A 1 91 ? -11.640 -1.419 -4.521 1.00 96.12 91 MET A CA 1
ATOM 682 C C . MET A 1 91 ? -11.517 -0.999 -5.992 1.00 96.12 91 MET A C 1
ATOM 684 O O . MET A 1 91 ? -11.245 0.165 -6.268 1.00 96.12 91 MET A O 1
ATOM 688 N N . GLU A 1 92 ? -11.736 -1.910 -6.944 1.00 95.56 92 GLU A N 1
ATOM 689 C CA . GLU A 1 92 ? -11.502 -1.685 -8.381 1.00 95.56 92 GLU A CA 1
ATOM 690 C C . GLU A 1 92 ? -12.186 -0.413 -8.937 1.00 95.56 92 GLU A C 1
ATOM 692 O O . GLU A 1 92 ? -11.517 0.330 -9.656 1.00 95.56 92 GLU A O 1
ATOM 697 N N . PRO A 1 93 ? -13.434 -0.052 -8.557 1.00 96.94 93 PRO A N 1
ATOM 698 C CA . PRO A 1 93 ? -14.074 1.179 -9.037 1.00 96.94 93 PRO A CA 1
ATOM 699 C C . PRO A 1 93 ? -13.390 2.485 -8.603 1.00 96.94 93 PRO A C 1
ATOM 701 O O . PRO A 1 93 ? -13.527 3.503 -9.278 1.00 96.94 93 PRO A O 1
ATOM 704 N N . ILE A 1 94 ? -12.691 2.484 -7.464 1.00 97.19 94 ILE A N 1
ATOM 705 C CA . ILE A 1 94 ? -12.056 3.681 -6.881 1.00 97.19 94 ILE A CA 1
ATOM 706 C C . ILE A 1 94 ? -10.532 3.674 -7.018 1.00 97.19 94 ILE A C 1
ATOM 708 O O . ILE A 1 94 ? -9.894 4.711 -6.836 1.00 97.19 94 ILE A O 1
ATOM 712 N N . LEU A 1 95 ? -9.955 2.519 -7.346 1.00 97.06 95 LEU A N 1
ATOM 713 C CA . LEU A 1 95 ? -8.523 2.275 -7.437 1.00 97.06 95 LEU A CA 1
ATOM 714 C C . LEU A 1 95 ? -7.760 3.226 -8.378 1.00 97.06 95 LEU A C 1
ATOM 716 O O . LEU A 1 95 ? -6.656 3.614 -7.992 1.00 97.06 95 LEU A O 1
ATOM 720 N N . PRO A 1 96 ? -8.290 3.666 -9.543 1.00 97.81 96 PRO A N 1
ATOM 721 C CA . PRO A 1 96 ? -7.543 4.551 -10.441 1.00 97.81 96 PRO A CA 1
ATOM 722 C C . PRO A 1 96 ? -7.009 5.821 -9.764 1.00 97.81 96 PRO A C 1
ATOM 724 O O . PRO A 1 96 ? -5.864 6.198 -9.998 1.00 97.81 96 PRO A O 1
ATOM 727 N N . ALA A 1 97 ? -7.785 6.426 -8.858 1.00 98.12 97 ALA A N 1
ATOM 728 C CA . ALA A 1 97 ? -7.356 7.617 -8.123 1.00 98.12 97 ALA A CA 1
ATOM 729 C C . ALA A 1 97 ? -6.196 7.329 -7.148 1.00 98.12 97 ALA A C 1
ATOM 731 O O . ALA A 1 97 ? -5.319 8.168 -6.959 1.00 98.12 97 ALA A O 1
ATOM 732 N N . PHE A 1 98 ? -6.172 6.140 -6.538 1.00 98.62 98 PHE A N 1
ATOM 733 C CA . PHE A 1 98 ? -5.082 5.721 -5.650 1.00 98.62 98 PHE A CA 1
ATOM 734 C C . PHE A 1 98 ? -3.811 5.393 -6.434 1.00 98.62 98 PHE A C 1
ATOM 736 O O . PHE A 1 98 ? -2.724 5.776 -6.013 1.00 98.62 98 PHE A O 1
ATOM 743 N N . VAL A 1 99 ? -3.949 4.739 -7.592 1.00 98.56 99 VAL A N 1
ATOM 744 C CA . VAL A 1 99 ? -2.832 4.466 -8.508 1.00 98.56 99 VAL A CA 1
ATOM 745 C C . VAL A 1 99 ? -2.187 5.771 -8.974 1.00 98.56 99 VAL A C 1
ATOM 747 O O . VAL A 1 99 ? -0.971 5.912 -8.892 1.00 98.56 99 VAL A O 1
ATOM 750 N N . GLU A 1 100 ? -2.982 6.752 -9.401 1.00 98.44 100 GLU A N 1
ATOM 751 C CA . GLU A 1 100 ? -2.478 8.066 -9.818 1.00 98.44 100 GLU A CA 1
ATOM 752 C C . GLU A 1 100 ? -1.752 8.798 -8.674 1.00 98.44 100 GLU A C 1
ATOM 754 O O . GLU A 1 100 ? -0.649 9.329 -8.852 1.00 98.44 100 GLU A O 1
ATOM 759 N N . ALA A 1 101 ? -2.323 8.776 -7.467 1.00 98.69 101 ALA A N 1
ATOM 760 C CA . ALA A 1 101 ? -1.704 9.369 -6.286 1.00 98.69 101 ALA A CA 1
ATOM 761 C C . ALA A 1 101 ? -0.389 8.666 -5.886 1.00 98.69 101 ALA A C 1
ATOM 763 O O . ALA A 1 101 ? 0.569 9.332 -5.487 1.00 98.69 101 ALA A O 1
ATOM 764 N N . ALA A 1 102 ? -0.305 7.343 -6.038 1.00 98.69 102 ALA A N 1
ATOM 765 C CA . ALA A 1 102 ? 0.912 6.574 -5.783 1.00 98.69 102 ALA A CA 1
ATOM 766 C C . ALA A 1 102 ? 2.011 6.880 -6.820 1.00 98.69 102 ALA A C 1
ATOM 768 O O . ALA A 1 102 ? 3.137 7.202 -6.442 1.00 98.69 102 ALA A O 1
ATOM 769 N N . ILE A 1 103 ? 1.681 6.888 -8.122 1.00 98.31 103 ILE A N 1
ATOM 770 C CA . ILE A 1 103 ? 2.637 7.229 -9.196 1.00 98.31 103 ILE A CA 1
ATOM 771 C C . ILE A 1 103 ? 3.164 8.656 -9.021 1.00 98.31 103 ILE A C 1
ATOM 773 O O . ILE A 1 103 ? 4.369 8.882 -9.102 1.00 98.31 103 ILE A O 1
ATOM 777 N N . SER A 1 104 ? 2.284 9.625 -8.749 1.00 98.25 104 SER A N 1
ATOM 778 C CA . SER A 1 104 ? 2.719 11.008 -8.512 1.00 98.25 104 SER A CA 1
ATOM 779 C C . SER A 1 104 ? 3.589 11.142 -7.259 1.00 98.25 104 SER A C 1
ATOM 781 O O . SER A 1 104 ? 4.511 11.952 -7.242 1.00 98.25 104 SER A O 1
ATOM 783 N N . GLY A 1 105 ? 3.335 10.331 -6.227 1.00 98.12 105 GLY A N 1
ATOM 784 C CA . GLY A 1 105 ? 4.112 10.331 -4.986 1.00 98.12 105 GLY A CA 1
ATOM 785 C C . GLY A 1 105 ? 5.520 9.797 -5.179 1.00 98.12 105 GLY A C 1
ATOM 786 O O . GLY A 1 105 ? 6.464 10.331 -4.605 1.00 98.12 105 GLY A O 1
ATOM 787 N N . PHE A 1 106 ? 5.680 8.810 -6.059 1.00 96.88 106 PHE A N 1
ATOM 788 C CA . PHE A 1 106 ? 6.982 8.253 -6.411 1.00 96.88 106 PHE A CA 1
ATOM 789 C C . PHE A 1 106 ? 7.972 9.319 -6.923 1.00 96.88 106 PHE A C 1
ATOM 791 O O . PHE A 1 106 ? 9.177 9.251 -6.655 1.00 96.88 106 PHE A O 1
ATOM 798 N N . GLY A 1 107 ? 7.456 10.336 -7.623 1.00 96.69 107 GLY A N 1
ATOM 799 C CA . GLY A 1 107 ? 8.227 11.462 -8.153 1.00 96.69 107 GLY A CA 1
ATOM 800 C C . GLY A 1 107 ? 8.755 12.449 -7.105 1.00 96.69 107 GLY A C 1
ATOM 801 O O . GLY A 1 107 ? 9.529 13.325 -7.466 1.00 96.69 107 GLY A O 1
ATOM 802 N N . LEU A 1 108 ? 8.372 12.314 -5.829 1.00 97.38 108 LEU A N 1
ATOM 803 C CA . LEU A 1 108 ? 8.845 13.174 -4.731 1.00 97.38 108 LEU A CA 1
ATOM 804 C C . LEU A 1 108 ? 10.186 12.722 -4.134 1.00 97.38 108 LEU A C 1
ATOM 806 O O . LEU A 1 108 ? 10.678 13.337 -3.199 1.00 97.38 108 LEU A O 1
ATOM 810 N N . GLU A 1 109 ? 10.766 11.643 -4.664 1.00 94.56 109 GLU A N 1
ATOM 811 C CA . GLU A 1 109 ? 12.135 11.194 -4.358 1.00 94.56 109 GLU A CA 1
ATOM 812 C C . GLU A 1 109 ? 12.431 10.910 -2.875 1.00 94.56 109 GLU A C 1
ATOM 814 O O . GLU A 1 109 ? 13.575 10.966 -2.433 1.00 94.56 109 GLU A O 1
ATOM 819 N N . PHE A 1 110 ? 11.403 10.542 -2.110 1.00 96.62 110 PHE A N 1
ATOM 820 C CA . PHE A 1 110 ? 11.529 10.150 -0.709 1.00 96.62 110 PHE A CA 1
ATOM 821 C C . PHE A 1 110 ? 11.511 8.623 -0.570 1.00 96.62 110 PHE A C 1
ATOM 823 O O . PHE A 1 110 ? 10.501 7.991 -0.890 1.00 96.62 110 PHE A O 1
ATOM 830 N N . SER A 1 111 ? 12.611 8.026 -0.096 1.00 96.31 111 SER A N 1
ATOM 831 C CA . SER A 1 111 ? 12.806 6.566 -0.120 1.00 96.31 111 SER A CA 1
ATOM 832 C C . SER A 1 111 ? 11.717 5.769 0.604 1.00 96.31 111 SER A C 1
ATOM 834 O O . SER A 1 111 ? 11.192 4.832 0.015 1.00 96.31 111 SER A O 1
ATOM 836 N N . GLU A 1 112 ? 11.282 6.177 1.805 1.00 97.88 112 GLU A N 1
ATOM 837 C CA . GLU A 1 112 ? 10.192 5.483 2.533 1.00 97.88 112 GLU A CA 1
ATOM 838 C C . GLU A 1 112 ? 8.860 5.553 1.748 1.00 97.88 112 GLU A C 1
ATOM 840 O O . GLU A 1 112 ? 8.080 4.603 1.733 1.00 97.88 112 GLU A O 1
ATOM 845 N N . LEU A 1 113 ? 8.595 6.647 1.016 1.00 98.69 113 LEU A N 1
ATOM 846 C CA . LEU A 1 113 ? 7.412 6.741 0.148 1.00 98.69 113 LEU A CA 1
ATOM 847 C C . LEU A 1 113 ? 7.538 5.842 -1.086 1.00 98.69 113 LEU A C 1
ATOM 849 O O . LEU A 1 113 ? 6.554 5.210 -1.471 1.00 98.69 113 LEU A O 1
ATOM 853 N N . ARG A 1 114 ? 8.716 5.764 -1.712 1.00 98.62 114 ARG A N 1
ATOM 854 C CA . ARG A 1 114 ? 8.951 4.871 -2.858 1.00 98.62 114 ARG A CA 1
ATOM 855 C C . ARG A 1 114 ? 8.855 3.402 -2.451 1.00 98.62 114 ARG A C 1
ATOM 857 O O . ARG A 1 114 ? 8.171 2.640 -3.131 1.00 98.62 114 ARG A O 1
ATOM 864 N N . GLU A 1 115 ? 9.434 3.036 -1.311 1.00 98.56 115 GLU A N 1
ATOM 865 C CA . GLU A 1 115 ? 9.305 1.715 -0.689 1.00 98.56 115 GLU A CA 1
ATOM 866 C C . GLU A 1 115 ? 7.827 1.329 -0.521 1.00 98.56 115 GLU A C 1
ATOM 868 O O . GLU A 1 115 ? 7.368 0.318 -1.058 1.00 98.56 115 GLU A O 1
ATOM 873 N N . TYR A 1 116 ? 7.038 2.174 0.147 1.00 98.81 116 TYR A N 1
ATOM 874 C CA . TYR A 1 116 ? 5.623 1.882 0.393 1.00 98.81 116 TYR A CA 1
ATOM 875 C C . TYR A 1 116 ? 4.763 1.965 -0.865 1.00 98.81 116 TYR A C 1
ATOM 877 O O . TYR A 1 116 ? 3.727 1.306 -0.949 1.00 98.81 116 TYR A O 1
ATOM 885 N N . THR A 1 117 ? 5.206 2.703 -1.881 1.00 98.81 117 THR A N 1
ATOM 886 C CA . THR A 1 117 ? 4.586 2.691 -3.210 1.00 98.81 117 THR A CA 1
ATOM 887 C C . THR A 1 117 ? 4.777 1.337 -3.902 1.00 98.81 117 THR A C 1
ATOM 889 O O . THR A 1 117 ? 3.824 0.815 -4.483 1.00 98.81 117 THR A O 1
ATOM 892 N N . HIS A 1 118 ? 5.954 0.710 -3.790 1.00 98.81 118 HIS A N 1
ATOM 893 C CA . HIS A 1 118 ? 6.180 -0.656 -4.289 1.00 98.81 118 HIS A CA 1
ATOM 894 C C . HIS A 1 118 ? 5.337 -1.687 -3.535 1.00 98.81 118 HIS A C 1
ATOM 896 O O . HIS A 1 118 ? 4.720 -2.558 -4.157 1.00 98.81 118 HIS A O 1
ATOM 902 N N . GLY A 1 119 ? 5.228 -1.550 -2.211 1.00 98.75 119 GLY A N 1
ATOM 903 C CA . GLY A 1 119 ? 4.320 -2.361 -1.393 1.00 98.75 119 GLY A CA 1
ATOM 904 C C . GLY A 1 119 ? 2.846 -2.184 -1.784 1.00 98.75 119 GLY A C 1
ATOM 905 O O . GLY A 1 119 ? 2.108 -3.161 -1.920 1.00 98.75 119 GLY A O 1
ATOM 906 N N . PHE A 1 120 ? 2.413 -0.951 -2.056 1.00 98.88 120 PHE A N 1
ATOM 907 C CA . PHE A 1 120 ? 1.072 -0.667 -2.568 1.00 98.88 120 PHE A CA 1
ATOM 908 C C . PHE A 1 120 ? 0.821 -1.367 -3.908 1.00 98.88 120 PHE A C 1
ATOM 910 O O . PHE A 1 120 ? -0.170 -2.082 -4.042 1.00 98.88 120 PHE A O 1
ATOM 917 N N . PHE A 1 121 ? 1.719 -1.225 -4.886 1.00 98.88 121 PHE A N 1
ATOM 918 C CA . PHE A 1 121 ? 1.539 -1.882 -6.182 1.00 98.88 121 PHE A CA 1
ATOM 919 C C . PHE A 1 121 ? 1.601 -3.404 -6.098 1.00 98.88 121 PHE A C 1
ATOM 921 O O . PHE A 1 121 ? 0.906 -4.066 -6.863 1.00 98.88 121 PHE A O 1
ATOM 928 N N . SER A 1 122 ? 2.361 -3.957 -5.153 1.00 98.81 122 SER A N 1
ATOM 929 C CA . SER A 1 122 ? 2.371 -5.393 -4.862 1.00 98.81 122 SER A CA 1
ATOM 930 C C . SER A 1 122 ? 0.983 -5.892 -4.451 1.00 98.81 122 SER A C 1
ATOM 932 O O . SER A 1 122 ? 0.459 -6.822 -5.062 1.00 98.81 122 SER A O 1
ATOM 934 N N . ASN A 1 123 ? 0.339 -5.202 -3.502 1.00 98.62 123 ASN A N 1
ATOM 935 C CA . ASN A 1 123 ? -1.039 -5.496 -3.096 1.00 98.62 123 ASN A CA 1
ATOM 936 C C . ASN A 1 123 ? -2.019 -5.352 -4.269 1.00 98.62 123 ASN A C 1
ATOM 938 O O . ASN A 1 123 ? -2.911 -6.173 -4.452 1.00 98.62 123 ASN A O 1
ATOM 942 N N . VAL A 1 124 ? -1.863 -4.317 -5.099 1.00 98.62 124 VAL A N 1
ATOM 943 C CA . VAL A 1 124 ? -2.753 -4.099 -6.250 1.00 98.62 124 VAL A CA 1
ATOM 944 C C . VAL A 1 124 ? -2.577 -5.177 -7.326 1.00 98.62 124 VAL A C 1
ATOM 946 O O . VAL A 1 124 ? -3.566 -5.581 -7.943 1.00 98.62 124 VAL A O 1
ATOM 949 N N . ALA A 1 125 ? -1.354 -5.664 -7.544 1.00 98.62 125 ALA A N 1
ATOM 950 C CA . ALA A 1 125 ? -1.089 -6.772 -8.454 1.00 98.62 125 ALA A CA 1
ATOM 951 C C . ALA A 1 125 ? -1.772 -8.058 -7.977 1.00 98.62 125 ALA A C 1
ATOM 953 O O . ALA A 1 125 ? -2.457 -8.707 -8.766 1.00 98.62 125 ALA A O 1
ATOM 954 N N . GLU A 1 126 ? -1.659 -8.377 -6.686 1.00 98.38 126 GLU A N 1
ATOM 955 C CA . GLU A 1 126 ? -2.353 -9.515 -6.077 1.00 98.38 126 GLU A CA 1
ATOM 956 C C . GLU A 1 126 ? -3.878 -9.375 -6.176 1.00 98.38 126 GLU A C 1
ATOM 958 O O . GLU A 1 126 ? -4.570 -10.303 -6.586 1.00 98.38 126 GLU A O 1
ATOM 963 N N . LEU A 1 127 ? -4.404 -8.186 -5.879 1.00 97.88 127 LEU A N 1
ATOM 964 C CA . LEU A 1 127 ? -5.835 -7.895 -5.887 1.00 97.88 127 LEU A CA 1
ATOM 965 C C . LEU A 1 127 ? -6.484 -8.025 -7.273 1.00 97.88 127 LEU A C 1
ATOM 967 O O . LEU A 1 127 ? -7.630 -8.470 -7.385 1.00 97.88 127 LEU A O 1
ATOM 971 N N . LEU A 1 128 ? -5.804 -7.548 -8.320 1.00 98.00 128 LEU A N 1
ATOM 972 C CA . LEU A 1 128 ? -6.355 -7.478 -9.676 1.00 98.00 128 LEU A CA 1
ATOM 973 C C . LEU A 1 128 ? -5.985 -8.671 -10.559 1.00 98.00 128 LEU A C 1
ATOM 975 O O . LEU A 1 128 ? -6.665 -8.890 -11.571 1.00 98.00 128 LEU A O 1
ATOM 979 N N . GLU A 1 129 ? -4.932 -9.409 -10.208 1.00 97.62 129 GLU A N 1
ATOM 980 C CA . GLU A 1 129 ? -4.336 -10.462 -11.033 1.00 97.62 129 GLU A CA 1
ATOM 981 C C . GLU A 1 129 ? -4.094 -9.967 -12.474 1.00 97.62 129 GLU A C 1
ATOM 983 O O . GLU A 1 129 ? -3.485 -8.915 -12.682 1.00 97.62 129 GLU A O 1
ATOM 988 N N . ASP A 1 130 ? -4.640 -10.651 -13.486 1.00 96.38 130 ASP A N 1
ATOM 989 C CA . ASP A 1 130 ? -4.526 -10.273 -14.901 1.00 96.38 130 ASP A CA 1
ATOM 990 C C . ASP A 1 130 ? -4.985 -8.825 -15.177 1.00 96.38 130 ASP A C 1
ATOM 992 O O . ASP A 1 130 ? -4.477 -8.169 -16.092 1.00 96.38 130 ASP A O 1
ATOM 996 N N . GLY A 1 131 ? -5.901 -8.286 -14.359 1.00 96.56 131 GLY A N 1
ATOM 997 C CA . GLY A 1 131 ? -6.365 -6.898 -14.440 1.00 96.56 131 GLY A CA 1
ATOM 998 C C . GLY A 1 131 ? -5.268 -5.861 -14.175 1.00 96.56 131 GLY A C 1
ATOM 999 O O . GLY A 1 131 ? -5.387 -4.720 -14.627 1.00 96.56 131 GLY A O 1
ATOM 1000 N N . PHE A 1 132 ? -4.177 -6.249 -13.510 1.00 98.25 132 PHE A N 1
ATOM 1001 C CA . PHE A 1 132 ? -3.017 -5.394 -13.262 1.00 98.25 132 PHE A CA 1
ATOM 1002 C C . PHE A 1 132 ? -2.188 -5.114 -14.523 1.00 98.25 132 PHE A C 1
ATOM 1004 O O . PHE A 1 132 ? -1.428 -4.149 -14.554 1.00 98.25 132 PHE A O 1
ATOM 1011 N N . THR A 1 133 ? -2.371 -5.899 -15.595 1.00 97.81 133 THR A N 1
ATOM 1012 C CA . THR A 1 133 ? -1.624 -5.762 -16.862 1.00 97.81 133 THR A CA 1
ATOM 1013 C C . THR A 1 133 ? -1.628 -4.327 -17.401 1.00 97.81 133 THR A C 1
ATOM 1015 O O . THR A 1 133 ? -0.621 -3.857 -17.923 1.00 97.81 133 THR A O 1
ATOM 1018 N N . GLN A 1 134 ? -2.736 -3.600 -17.229 1.00 96.94 134 GLN A N 1
ATOM 1019 C CA . GLN A 1 134 ? -2.866 -2.206 -17.668 1.00 96.94 134 GLN A CA 1
ATOM 1020 C C . GLN A 1 134 ? -1.879 -1.242 -16.981 1.00 96.94 134 GLN A C 1
ATOM 1022 O O . GLN A 1 134 ? -1.563 -0.195 -17.539 1.00 96.94 134 GLN A O 1
ATOM 1027 N N . TYR A 1 135 ? -1.384 -1.587 -15.790 1.00 98.06 135 TYR A N 1
ATOM 1028 C CA . TYR A 1 135 ? -0.477 -0.754 -15.001 1.00 98.06 135 TYR A CA 1
ATOM 1029 C C . TYR A 1 135 ? 0.998 -1.110 -15.202 1.00 98.06 135 TYR A C 1
ATOM 1031 O O . TYR A 1 135 ? 1.852 -0.257 -14.957 1.00 98.06 135 TYR A O 1
ATOM 1039 N N . LEU A 1 136 ? 1.315 -2.313 -15.704 1.00 98.19 136 LEU A N 1
ATOM 1040 C CA . LEU A 1 136 ? 2.694 -2.771 -15.932 1.00 98.19 136 LEU A CA 1
ATOM 1041 C C . LEU A 1 136 ? 3.571 -1.772 -16.713 1.00 98.19 136 LEU A C 1
ATOM 1043 O O . LEU A 1 136 ? 4.699 -1.539 -16.274 1.00 98.19 136 LEU A O 1
ATOM 1047 N N . PRO A 1 137 ? 3.100 -1.112 -17.799 1.00 97.56 137 PRO A N 1
ATOM 1048 C CA . PRO A 1 137 ? 3.915 -0.136 -18.529 1.00 97.56 137 PRO A CA 1
ATOM 1049 C C . PRO A 1 137 ? 4.379 1.051 -17.679 1.00 97.56 137 PRO A C 1
ATOM 1051 O O . PRO A 1 137 ? 5.356 1.704 -18.033 1.00 97.56 137 PRO A O 1
ATOM 1054 N N . HIS A 1 138 ? 3.678 1.338 -16.581 1.00 97.00 138 HIS A N 1
ATOM 1055 C CA . HIS A 1 138 ? 3.965 2.456 -15.694 1.00 97.00 138 HIS A CA 1
ATOM 1056 C C . HIS A 1 138 ? 4.768 2.025 -14.469 1.00 97.00 138 HIS A C 1
ATOM 1058 O O . HIS A 1 138 ? 5.728 2.699 -14.121 1.00 97.00 138 HIS A O 1
ATOM 1064 N N . VAL A 1 139 ? 4.410 0.909 -13.828 1.00 97.94 139 VAL A N 1
ATOM 1065 C CA . VAL A 1 139 ? 4.994 0.511 -12.533 1.00 97.94 139 VAL A CA 1
ATOM 1066 C C . VAL A 1 139 ? 6.305 -0.259 -12.664 1.00 97.94 139 VAL A C 1
ATOM 1068 O O . VAL A 1 139 ? 7.176 -0.122 -11.809 1.00 97.94 139 VAL A O 1
ATOM 1071 N N . VAL A 1 140 ? 6.489 -1.029 -13.744 1.00 98.19 140 VAL A N 1
ATOM 1072 C CA . VAL A 1 140 ? 7.728 -1.791 -13.956 1.00 98.19 140 VAL A CA 1
ATOM 1073 C C . VAL A 1 140 ? 8.937 -0.857 -14.102 1.00 98.19 140 VAL A C 1
ATOM 1075 O O . VAL A 1 140 ? 9.921 -1.072 -13.395 1.00 98.19 140 VAL A O 1
ATOM 1078 N N . PRO A 1 141 ? 8.890 0.223 -14.913 1.00 97.81 141 PRO A N 1
ATOM 1079 C CA . PRO A 1 141 ? 9.987 1.189 -14.966 1.00 97.81 141 PRO A CA 1
ATOM 1080 C C . PRO A 1 141 ? 10.338 1.810 -13.607 1.00 97.81 141 PRO A C 1
ATOM 1082 O O . PRO A 1 141 ? 11.518 2.017 -13.329 1.00 97.81 141 PRO A O 1
ATOM 1085 N N . LEU A 1 142 ? 9.343 2.075 -12.749 1.00 97.81 142 LEU A N 1
ATOM 1086 C CA . LEU A 1 142 ? 9.580 2.621 -11.408 1.00 97.81 142 LEU A CA 1
ATOM 1087 C C . LEU A 1 142 ? 10.345 1.622 -10.537 1.00 97.81 142 LEU A C 1
ATOM 1089 O O . LEU A 1 142 ? 11.357 1.983 -9.940 1.00 97.81 142 LEU A O 1
ATOM 1093 N N . ALA A 1 143 ? 9.924 0.356 -10.513 1.00 98.12 143 ALA A N 1
ATOM 1094 C CA . ALA A 1 143 ? 10.614 -0.682 -9.751 1.00 98.12 143 ALA A CA 1
ATOM 1095 C C . ALA A 1 143 ? 12.053 -0.904 -10.243 1.00 98.12 143 ALA A C 1
ATOM 1097 O O . ALA A 1 143 ? 12.981 -0.910 -9.435 1.00 98.12 143 ALA A O 1
ATOM 1098 N N . PHE A 1 144 ? 12.277 -0.948 -11.561 1.00 97.00 144 PHE A N 1
ATOM 1099 C CA . PHE A 1 144 ? 13.635 -1.005 -12.113 1.00 97.00 144 PHE A CA 1
ATOM 1100 C C . PHE A 1 144 ? 14.479 0.220 -11.752 1.00 97.00 144 PHE A C 1
ATOM 1102 O O . PHE A 1 144 ? 15.678 0.076 -11.515 1.00 97.00 144 PHE A O 1
ATOM 1109 N N . SER A 1 145 ? 13.889 1.417 -11.699 1.00 95.75 145 SER A N 1
ATOM 1110 C CA . SER A 1 145 ? 14.626 2.615 -11.287 1.00 95.75 145 SER A CA 1
ATOM 1111 C C . SER A 1 145 ? 15.120 2.513 -9.840 1.00 95.75 145 SER A C 1
ATOM 1113 O O . SER A 1 145 ? 16.286 2.802 -9.589 1.00 95.75 145 SER A O 1
ATOM 1115 N N . SER A 1 146 ? 14.291 1.997 -8.925 1.00 96.88 146 SER A N 1
ATOM 1116 C CA . SER A 1 146 ? 14.676 1.748 -7.531 1.00 96.88 146 SER A CA 1
ATOM 1117 C C . SER A 1 146 ? 15.745 0.660 -7.414 1.00 96.88 146 SER A C 1
ATOM 1119 O O . SER A 1 146 ? 16.757 0.873 -6.752 1.00 96.88 146 SER A O 1
ATOM 1121 N N . CYS A 1 147 ? 15.584 -0.479 -8.102 1.00 95.38 147 CYS A N 1
ATOM 1122 C CA . CYS A 1 147 ? 16.567 -1.572 -8.088 1.00 95.38 147 CYS A CA 1
ATOM 1123 C C . CYS A 1 147 ? 17.970 -1.118 -8.534 1.00 95.38 147 CYS A C 1
ATOM 1125 O O . CYS A 1 147 ? 18.970 -1.624 -8.027 1.00 95.38 147 CYS A O 1
ATOM 1127 N N . ASN A 1 148 ? 18.042 -0.147 -9.450 1.00 93.00 148 ASN A N 1
ATOM 1128 C CA . ASN A 1 148 ? 19.290 0.383 -10.001 1.00 93.00 148 ASN A CA 1
ATOM 1129 C C . ASN A 1 148 ? 19.851 1.604 -9.249 1.00 93.00 148 ASN A C 1
ATOM 1131 O O . ASN A 1 148 ? 20.812 2.207 -9.729 1.00 93.00 148 ASN A O 1
ATOM 1135 N N . LEU A 1 149 ? 19.281 1.991 -8.100 1.00 90.12 149 LEU A N 1
ATOM 1136 C CA . LEU A 1 149 ? 19.861 3.050 -7.267 1.00 90.12 149 LEU A CA 1
ATOM 1137 C C . LEU A 1 149 ? 21.294 2.697 -6.842 1.00 90.12 149 LEU A C 1
ATOM 1139 O O . LEU A 1 149 ? 21.659 1.529 -6.749 1.00 90.12 149 LEU A O 1
ATOM 1143 N N . ASP A 1 150 ? 22.117 3.700 -6.563 1.00 84.12 150 ASP A N 1
ATOM 1144 C CA . ASP A 1 150 ? 23.426 3.469 -5.952 1.00 84.12 150 ASP A CA 1
ATOM 1145 C C . ASP A 1 150 ? 23.248 3.155 -4.457 1.00 84.12 150 ASP A C 1
ATOM 1147 O O . ASP A 1 150 ? 22.565 3.898 -3.749 1.00 84.12 150 ASP A O 1
ATOM 1151 N N . ASP A 1 151 ? 23.864 2.072 -3.973 1.00 72.88 151 ASP A N 1
ATOM 1152 C CA . ASP A 1 151 ? 23.807 1.660 -2.557 1.00 72.88 151 ASP A CA 1
ATOM 1153 C C . ASP A 1 151 ? 24.513 2.666 -1.626 1.00 72.88 151 ASP A C 1
ATOM 1155 O O . ASP A 1 151 ? 24.326 2.648 -0.406 1.00 72.88 151 ASP A O 1
ATOM 1159 N N . GLY A 1 152 ? 25.283 3.591 -2.209 1.00 64.81 152 GLY A N 1
ATOM 1160 C CA . GLY A 1 152 ? 26.154 4.521 -1.508 1.00 64.81 152 GLY A CA 1
ATOM 1161 C C . GLY A 1 152 ? 27.532 3.907 -1.263 1.00 64.81 152 GLY A C 1
ATOM 1162 O O . GLY A 1 152 ? 27.700 2.689 -1.189 1.00 64.81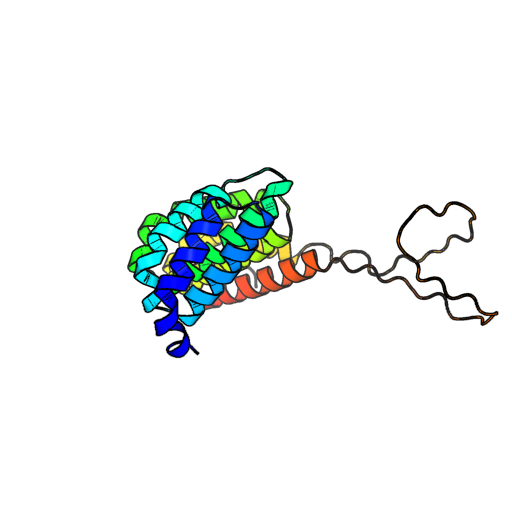 152 GLY A O 1
ATOM 1163 N N . SER A 1 153 ? 28.557 4.754 -1.150 1.00 57.66 153 SER A N 1
ATOM 1164 C CA . SER A 1 153 ? 29.920 4.303 -0.876 1.00 57.66 153 SER A CA 1
ATOM 1165 C C . SER A 1 153 ? 30.014 3.691 0.523 1.00 57.66 153 SER A C 1
ATOM 1167 O O . SER A 1 153 ? 29.993 4.395 1.526 1.00 57.66 153 SER A O 1
ATOM 1169 N N . ALA A 1 154 ? 30.201 2.373 0.590 1.00 55.28 154 ALA A N 1
ATOM 1170 C CA . ALA A 1 154 ? 30.443 1.637 1.834 1.00 55.28 154 ALA A CA 1
ATOM 1171 C C . ALA A 1 154 ? 31.829 1.910 2.467 1.00 55.28 154 ALA A C 1
ATOM 1173 O O . ALA A 1 154 ? 32.225 1.216 3.404 1.00 55.28 154 ALA A O 1
ATOM 1174 N N . VAL A 1 155 ? 32.600 2.868 1.942 1.00 48.38 155 VAL A N 1
ATOM 1175 C CA . VAL A 1 155 ? 33.963 3.153 2.397 1.00 48.38 155 VAL A CA 1
ATOM 1176 C C . VAL A 1 155 ? 34.248 4.650 2.270 1.00 48.38 155 VAL A C 1
ATOM 1178 O O . VAL A 1 155 ? 34.602 5.120 1.192 1.00 48.38 155 VAL A O 1
ATOM 1181 N N . ASP A 1 156 ? 34.134 5.390 3.371 1.00 49.00 156 ASP A N 1
ATOM 1182 C CA . ASP A 1 156 ? 34.922 6.612 3.527 1.00 49.00 156 ASP A CA 1
ATOM 1183 C C . ASP A 1 156 ? 36.327 6.156 3.942 1.00 49.00 156 ASP A C 1
ATOM 1185 O O . ASP A 1 156 ? 36.593 5.847 5.106 1.00 49.00 156 ASP A O 1
ATOM 1189 N N . ILE A 1 157 ? 37.220 5.995 2.960 1.00 49.47 157 ILE A N 1
ATOM 1190 C CA . ILE A 1 157 ? 38.653 5.886 3.242 1.00 49.47 157 ILE A CA 1
ATOM 1191 C C . ILE A 1 157 ? 39.101 7.306 3.562 1.00 49.47 157 ILE A C 1
ATOM 1193 O O . ILE A 1 157 ? 39.353 8.102 2.661 1.00 49.47 157 ILE A O 1
ATOM 1197 N N . ASP A 1 158 ? 39.136 7.632 4.847 1.00 45.84 158 ASP A N 1
ATOM 1198 C CA . ASP A 1 158 ? 39.799 8.833 5.333 1.00 45.84 158 ASP A CA 1
ATOM 1199 C C . ASP A 1 158 ? 41.318 8.662 5.146 1.00 45.84 158 ASP A C 1
ATOM 1201 O O . ASP A 1 158 ? 42.032 8.227 6.046 1.00 45.84 158 ASP A O 1
ATOM 1205 N N . ASP A 1 159 ? 41.790 8.936 3.930 1.00 47.59 159 ASP A N 1
ATOM 1206 C CA . ASP A 1 159 ? 43.207 9.086 3.569 1.00 47.59 159 ASP A CA 1
ATOM 1207 C C . ASP A 1 159 ? 43.656 10.554 3.751 1.00 47.59 159 ASP A C 1
ATOM 1209 O O . ASP A 1 159 ? 44.483 11.071 2.999 1.00 47.59 159 ASP A O 1
ATOM 1213 N N . SER A 1 160 ? 43.105 11.255 4.744 1.00 41.31 160 SER A N 1
ATOM 1214 C CA . SER A 1 160 ? 43.548 12.597 5.125 1.00 41.31 160 SER A CA 1
ATOM 1215 C C . SER A 1 160 ? 44.139 12.587 6.530 1.00 41.31 160 SER A C 1
ATOM 1217 O O . SER A 1 160 ? 43.451 12.771 7.529 1.00 41.31 160 SER A O 1
ATOM 1219 N N . ASP A 1 161 ? 45.458 12.421 6.594 1.00 48.47 161 ASP A N 1
ATOM 1220 C CA . ASP A 1 161 ? 46.254 13.099 7.614 1.00 48.47 161 ASP A CA 1
ATOM 1221 C C . ASP A 1 161 ? 46.179 14.607 7.322 1.00 48.47 161 ASP A C 1
ATOM 1223 O O . ASP A 1 161 ? 47.066 15.148 6.671 1.00 48.47 161 ASP A O 1
ATOM 1227 N N . GLU A 1 162 ? 45.107 15.291 7.724 1.00 40.78 162 GLU A N 1
ATOM 1228 C CA . GLU A 1 162 ? 45.111 16.754 7.797 1.00 40.78 162 GLU A CA 1
ATOM 1229 C C . GLU A 1 162 ? 44.138 17.251 8.878 1.00 40.78 162 GLU A C 1
ATOM 1231 O O . GLU A 1 162 ? 42.949 16.938 8.905 1.00 40.78 162 GLU A O 1
ATOM 1236 N N . ASP A 1 163 ? 44.729 17.988 9.811 1.00 42.34 163 ASP A N 1
ATOM 1237 C CA . ASP A 1 163 ? 44.179 18.522 11.047 1.00 42.34 163 ASP A CA 1
ATOM 1238 C C . ASP A 1 163 ? 42.925 19.418 10.891 1.00 42.34 163 ASP A C 1
ATOM 1240 O O . ASP A 1 163 ? 42.742 20.137 9.912 1.00 42.34 163 ASP A O 1
ATOM 1244 N N . GLU A 1 164 ? 42.144 19.459 11.981 1.00 44.22 164 GLU A N 1
ATOM 1245 C CA . GLU A 1 164 ? 41.246 20.549 12.413 1.00 44.22 164 GLU A CA 1
ATOM 1246 C C . GLU A 1 164 ? 39.947 20.846 11.621 1.00 44.22 164 GLU A C 1
ATOM 1248 O O . GLU A 1 164 ? 39.869 21.759 10.801 1.00 44.22 164 GLU A O 1
ATOM 1253 N N . ASN A 1 165 ? 38.828 20.236 12.046 1.00 34.94 165 ASN A N 1
ATOM 1254 C CA . ASN A 1 165 ? 37.747 20.950 12.765 1.00 34.94 165 ASN A CA 1
ATOM 1255 C C . ASN A 1 165 ? 36.546 20.035 13.056 1.00 34.94 165 ASN A C 1
ATOM 1257 O O . ASN A 1 165 ? 35.719 19.735 12.196 1.00 34.94 165 ASN A O 1
ATOM 1261 N N . VAL A 1 166 ? 36.410 19.655 14.325 1.00 40.50 166 VAL A N 1
ATOM 1262 C CA . VAL A 1 166 ? 35.255 18.935 14.863 1.00 40.50 166 VAL A CA 1
ATOM 1263 C C . VAL A 1 166 ? 34.105 19.918 15.076 1.00 40.50 166 VAL A C 1
ATOM 1265 O O . VAL A 1 166 ? 34.203 20.803 15.919 1.00 40.50 166 VAL A O 1
ATOM 1268 N N . ASN A 1 167 ? 32.984 19.714 14.383 1.00 37.59 167 ASN A N 1
ATOM 1269 C CA . ASN A 1 167 ? 31.677 20.171 14.853 1.00 37.59 167 ASN A CA 1
ATOM 1270 C C . ASN A 1 167 ? 30.587 19.131 14.543 1.00 37.59 167 ASN A C 1
ATOM 1272 O O . ASN A 1 167 ? 29.893 19.200 13.535 1.00 37.59 167 ASN A O 1
ATOM 1276 N N . GLY A 1 168 ? 30.412 18.209 15.495 1.00 37.03 168 GLY A N 1
ATOM 1277 C CA . GLY A 1 168 ? 29.083 17.827 15.975 1.00 37.03 168 GLY A CA 1
ATOM 1278 C C . GLY A 1 168 ? 28.418 16.586 15.381 1.00 37.03 168 GLY A C 1
ATOM 1279 O O . GLY A 1 168 ? 27.495 16.727 14.591 1.00 37.03 168 GLY A O 1
ATOM 1280 N N . PHE A 1 169 ? 28.729 15.400 15.924 1.00 36.72 169 PHE A N 1
ATOM 1281 C CA . PHE A 1 169 ? 27.686 14.452 16.354 1.00 36.72 169 PHE A CA 1
ATOM 1282 C C . PHE A 1 169 ? 28.219 13.415 17.369 1.00 36.72 169 PHE A C 1
ATOM 1284 O O . PHE A 1 169 ? 29.024 12.555 17.038 1.00 36.72 169 PHE A O 1
ATOM 1291 N N . GLY A 1 170 ? 27.765 13.541 18.623 1.00 41.66 170 GLY A N 1
ATOM 1292 C CA . GLY A 1 170 ? 27.645 12.509 19.671 1.00 41.66 170 GLY A CA 1
ATOM 1293 C C . GLY A 1 170 ? 28.657 11.358 19.762 1.00 41.66 170 GLY A C 1
ATOM 1294 O O . GLY A 1 170 ? 28.270 10.210 19.565 1.00 41.66 170 GLY A O 1
ATOM 1295 N N . GLY A 1 171 ? 29.893 11.637 20.184 1.00 37.06 171 GLY A N 1
ATOM 1296 C CA . GLY A 1 171 ? 30.830 10.620 20.673 1.00 37.06 171 GLY A CA 1
ATOM 1297 C C . GLY A 1 171 ? 30.697 10.423 22.186 1.00 37.06 171 GLY A C 1
ATOM 1298 O O . GLY A 1 171 ? 30.832 11.372 22.958 1.00 37.06 171 GLY A O 1
ATOM 1299 N N . VAL A 1 172 ? 30.407 9.192 22.604 1.00 39.62 172 VAL A N 1
ATOM 1300 C CA . VAL A 1 172 ? 30.439 8.731 23.999 1.00 39.62 172 VAL A CA 1
ATOM 1301 C C . VAL A 1 172 ? 31.835 8.991 24.567 1.00 39.62 172 VAL A C 1
ATOM 1303 O O . VAL A 1 172 ? 32.815 8.434 24.084 1.00 39.62 172 VAL A O 1
ATOM 1306 N N . SER A 1 173 ? 31.929 9.862 25.571 1.00 39.88 173 SER A N 1
ATOM 1307 C CA . SER A 1 173 ? 33.177 10.106 26.292 1.00 39.88 173 SER A CA 1
ATOM 1308 C C . SER A 1 173 ? 33.451 8.937 27.236 1.00 39.88 173 SER A C 1
ATOM 1310 O O . SER A 1 173 ? 32.690 8.709 28.179 1.00 39.88 173 SER A O 1
ATOM 1312 N N . SER A 1 174 ? 34.529 8.203 26.972 1.00 38.31 174 SER A N 1
ATOM 1313 C CA . SER A 1 174 ? 35.260 7.455 27.988 1.00 38.31 174 SER A CA 1
ATOM 1314 C C . SER A 1 174 ? 36.747 7.626 27.703 1.00 38.31 174 SER A C 1
ATOM 1316 O O . SER A 1 174 ? 37.268 7.108 26.722 1.00 38.31 174 SER A O 1
ATOM 1318 N N . ASP A 1 175 ? 37.373 8.421 28.555 1.00 45.03 175 ASP A N 1
ATOM 1319 C CA . ASP A 1 175 ? 38.806 8.658 28.678 1.00 45.03 175 ASP A CA 1
ATOM 1320 C C . ASP A 1 175 ? 39.477 7.374 29.205 1.00 45.03 175 ASP A C 1
ATOM 1322 O O . ASP A 1 175 ? 39.136 6.959 30.312 1.00 45.03 175 ASP A O 1
ATOM 1326 N N . ASP A 1 176 ? 40.338 6.713 28.416 1.00 40.88 176 ASP A N 1
ATOM 1327 C CA . ASP A 1 176 ? 41.503 5.965 28.932 1.00 40.88 176 ASP A CA 1
ATOM 1328 C C . ASP A 1 176 ? 42.463 5.510 27.804 1.00 40.88 176 ASP A C 1
ATOM 1330 O O . ASP A 1 176 ? 42.089 4.765 26.901 1.00 40.88 176 ASP A O 1
ATOM 1334 N N . GLU A 1 177 ? 43.705 5.991 27.899 1.00 42.41 177 GLU A N 1
ATOM 1335 C CA . GLU A 1 177 ? 44.992 5.339 27.590 1.00 42.41 177 GLU A CA 1
ATOM 1336 C C . GLU A 1 177 ? 45.160 4.489 26.301 1.00 42.41 177 GLU A C 1
ATOM 1338 O O . GLU A 1 177 ? 44.772 3.327 26.203 1.00 42.41 177 GLU A O 1
ATOM 1343 N N . ALA A 1 178 ? 45.909 5.074 25.357 1.00 49.72 178 ALA A N 1
ATOM 1344 C CA . ALA A 1 178 ? 46.879 4.452 24.447 1.00 49.72 178 ALA A CA 1
ATOM 1345 C C . ALA A 1 178 ? 46.757 2.935 24.173 1.00 49.72 178 ALA A C 1
ATOM 1347 O O . ALA A 1 178 ? 47.480 2.116 24.743 1.00 49.72 178 ALA A O 1
ATOM 1348 N N . HIS A 1 179 ? 45.977 2.586 23.152 1.00 42.50 179 HIS A N 1
ATOM 1349 C CA . HIS A 1 179 ? 46.212 1.391 22.353 1.00 42.50 179 HIS A CA 1
ATOM 1350 C C . HIS A 1 179 ? 46.062 1.733 20.868 1.00 42.50 179 HIS A C 1
ATOM 1352 O O . HIS A 1 179 ? 45.108 2.387 20.456 1.00 42.50 179 HIS A O 1
ATOM 1358 N N . ASP A 1 180 ? 47.050 1.302 20.087 1.00 50.28 180 ASP A N 1
ATOM 1359 C CA . ASP A 1 180 ? 47.124 1.368 18.626 1.00 50.28 180 ASP A CA 1
ATOM 1360 C C . ASP A 1 180 ? 46.034 0.440 18.041 1.00 50.28 180 ASP A C 1
ATOM 1362 O O . ASP A 1 180 ? 46.298 -0.686 17.614 1.00 50.28 180 ASP A O 1
ATOM 1366 N N . GLU A 1 181 ? 44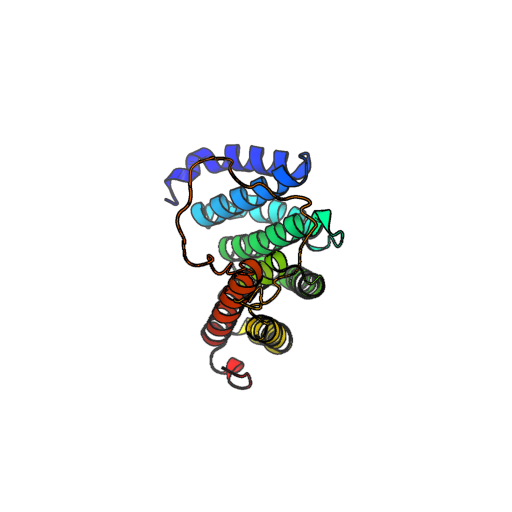.764 0.842 18.160 1.00 50.84 181 GLU A N 1
ATOM 1367 C CA . GLU A 1 181 ? 43.636 0.113 17.584 1.00 50.84 181 GLU A CA 1
ATOM 1368 C C . GLU A 1 181 ? 43.503 0.455 16.093 1.00 50.84 181 GLU A C 1
ATOM 1370 O O . GLU A 1 181 ? 43.605 1.623 15.704 1.00 50.84 181 GLU A O 1
ATOM 1375 N N . PRO A 1 182 ? 43.273 -0.543 15.218 1.00 54.19 182 PRO A N 1
ATOM 1376 C CA . PRO A 1 182 ? 43.102 -0.293 13.795 1.00 54.19 182 PRO A CA 1
ATOM 1377 C C . PRO A 1 182 ? 41.933 0.674 13.591 1.00 54.19 182 PRO A C 1
ATOM 1379 O O . PRO A 1 182 ? 40.815 0.358 13.997 1.00 54.19 182 PRO A O 1
ATOM 1382 N N . ARG A 1 183 ? 42.199 1.828 12.947 1.00 60.62 183 ARG A N 1
ATOM 1383 C CA . ARG A 1 183 ? 41.198 2.836 12.546 1.00 60.62 183 ARG A CA 1
ATOM 1384 C C . ARG A 1 183 ? 39.928 2.120 12.089 1.00 60.62 183 ARG A C 1
ATOM 1386 O O . ARG A 1 183 ? 39.925 1.461 11.043 1.00 60.62 183 ARG A O 1
ATOM 1393 N N . VAL A 1 184 ? 38.874 2.200 12.903 1.00 59.72 184 VAL A N 1
ATOM 1394 C CA . VAL A 1 184 ? 37.572 1.617 12.581 1.00 59.72 184 VAL A CA 1
ATOM 1395 C C . VAL A 1 184 ? 37.125 2.269 11.280 1.00 59.72 184 VAL A C 1
ATOM 1397 O O . VAL A 1 184 ? 36.914 3.477 11.215 1.00 59.72 184 VAL A O 1
ATOM 1400 N N . ARG A 1 185 ? 37.055 1.472 10.211 1.00 59.94 185 ARG A N 1
ATOM 1401 C CA . ARG A 1 185 ? 36.524 1.927 8.928 1.00 59.94 185 ARG A CA 1
ATOM 1402 C C . ARG A 1 185 ? 35.056 2.262 9.152 1.00 59.94 185 ARG A C 1
ATOM 1404 O O . ARG A 1 185 ? 34.257 1.359 9.399 1.00 59.94 185 ARG A O 1
ATOM 1411 N N . ASN A 1 186 ? 34.715 3.544 9.096 1.00 62.31 186 ASN A N 1
ATOM 1412 C CA . ASN A 1 186 ? 33.334 3.984 9.216 1.00 62.31 186 ASN A CA 1
ATOM 1413 C C . ASN A 1 186 ? 32.592 3.576 7.938 1.00 62.31 186 ASN A C 1
ATOM 1415 O O . ASN A 1 186 ? 32.789 4.151 6.871 1.00 62.31 186 ASN A O 1
ATOM 1419 N N . ILE A 1 187 ? 31.772 2.530 8.038 1.00 65.00 187 ILE A N 1
ATOM 1420 C CA . ILE A 1 187 ? 30.866 2.108 6.969 1.00 65.00 187 ILE A CA 1
ATOM 1421 C C . ILE A 1 187 ? 29.577 2.914 7.138 1.00 65.00 187 ILE A C 1
ATOM 1423 O O . ILE A 1 187 ? 28.824 2.687 8.085 1.00 65.00 187 ILE A O 1
ATOM 1427 N N . SER A 1 188 ? 29.318 3.853 6.229 1.00 64.31 188 SER A N 1
ATOM 1428 C CA . SER A 1 188 ? 28.034 4.556 6.145 1.00 64.31 188 SER A CA 1
ATOM 1429 C C . SER A 1 188 ? 27.101 3.791 5.202 1.00 64.31 188 SER A C 1
ATOM 1431 O O . SER A 1 188 ? 27.414 3.616 4.027 1.00 64.31 188 SER A O 1
ATOM 1433 N N . VAL A 1 189 ? 25.971 3.289 5.713 1.00 72.19 189 VAL A N 1
ATOM 1434 C CA . VAL A 1 189 ? 24.974 2.529 4.934 1.00 72.19 189 VAL A CA 1
ATOM 1435 C C . VAL A 1 189 ? 23.701 3.355 4.781 1.00 72.19 189 VAL A C 1
ATOM 1437 O O . VAL A 1 189 ? 23.113 3.788 5.772 1.00 72.19 189 VAL A O 1
ATOM 1440 N N . ARG A 1 190 ? 23.224 3.527 3.543 1.00 80.12 190 ARG A N 1
ATOM 1441 C CA . ARG A 1 190 ? 21.941 4.185 3.251 1.00 80.12 190 ARG A CA 1
ATOM 1442 C C . ARG A 1 190 ? 20.785 3.189 3.370 1.00 80.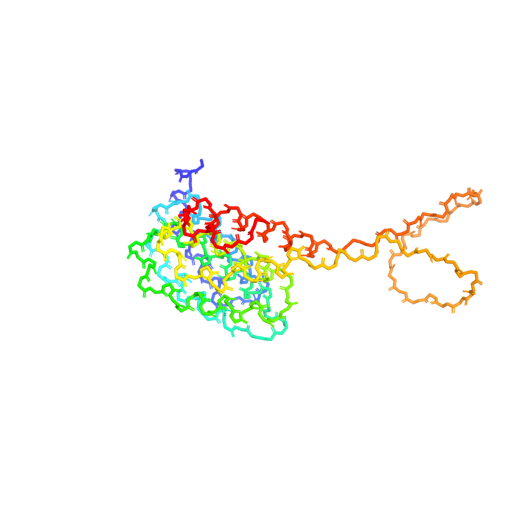12 190 ARG A C 1
ATOM 1444 O O . ARG A 1 190 ? 20.266 2.718 2.364 1.00 80.12 190 ARG A O 1
ATOM 1451 N N . THR A 1 191 ? 20.373 2.867 4.597 1.00 85.44 191 THR A N 1
ATOM 1452 C CA . THR A 1 191 ? 19.347 1.833 4.856 1.00 85.44 191 THR A CA 1
ATOM 1453 C C . THR A 1 191 ? 18.044 2.069 4.090 1.00 85.44 191 THR A C 1
ATOM 1455 O O . THR A 1 191 ? 17.548 1.139 3.473 1.00 85.44 191 THR A O 1
ATOM 1458 N N . GLY A 1 192 ? 17.562 3.314 4.002 1.00 88.62 192 GLY A N 1
ATOM 1459 C CA . GLY A 1 192 ? 16.333 3.620 3.257 1.00 88.62 192 GLY A CA 1
ATOM 1460 C C . GLY A 1 192 ? 16.407 3.300 1.756 1.00 88.62 192 GLY A C 1
ATOM 1461 O O . GLY A 1 192 ? 15.404 2.915 1.166 1.00 88.62 192 GLY A O 1
ATOM 1462 N N . VAL A 1 193 ? 17.590 3.397 1.134 1.00 90.56 193 VAL A N 1
ATOM 1463 C CA . VAL A 1 193 ? 17.781 2.983 -0.270 1.00 90.56 193 VAL A CA 1
ATOM 1464 C C . VAL A 1 193 ? 17.721 1.461 -0.392 1.00 90.56 193 VAL A C 1
ATOM 1466 O O . VAL A 1 193 ? 17.154 0.940 -1.350 1.00 90.56 193 VAL A O 1
ATOM 1469 N N . LEU A 1 194 ? 18.282 0.741 0.583 1.00 92.69 194 LEU A N 1
ATOM 1470 C CA . LEU A 1 194 ? 18.238 -0.720 0.613 1.00 92.69 194 LEU A CA 1
ATOM 1471 C C . LEU A 1 194 ? 16.810 -1.240 0.822 1.00 92.69 194 LEU A C 1
ATOM 1473 O O . LEU A 1 194 ? 16.413 -2.184 0.139 1.00 92.69 194 LEU A O 1
ATOM 1477 N N . ASP A 1 195 ? 16.032 -0.605 1.700 1.00 95.69 195 ASP A N 1
ATOM 1478 C CA . ASP A 1 195 ? 14.627 -0.954 1.941 1.00 95.69 195 ASP A CA 1
ATOM 1479 C C . ASP A 1 195 ? 13.777 -0.707 0.679 1.00 95.69 195 ASP A C 1
ATOM 1481 O O . ASP A 1 195 ? 13.049 -1.595 0.226 1.00 95.69 195 ASP A O 1
ATOM 1485 N N . GLU A 1 196 ? 13.965 0.443 0.016 1.00 96.94 196 GLU A N 1
ATOM 1486 C CA . GLU A 1 196 ? 13.325 0.753 -1.269 1.00 96.94 196 GLU A CA 1
ATOM 1487 C C . GLU A 1 196 ? 13.661 -0.295 -2.346 1.00 96.94 196 GLU A C 1
ATOM 1489 O O . GLU A 1 196 ? 12.768 -0.775 -3.052 1.00 96.94 196 GLU A O 1
ATOM 1494 N N . LYS A 1 197 ? 14.935 -0.690 -2.463 1.00 96.44 197 LYS A N 1
ATOM 1495 C CA . LYS A 1 197 ? 15.391 -1.733 -3.396 1.00 96.44 197 LYS A CA 1
ATOM 1496 C C . LYS A 1 197 ? 14.787 -3.097 -3.098 1.00 96.44 197 LYS A C 1
ATOM 1498 O O . LYS A 1 197 ? 14.399 -3.809 -4.029 1.00 96.44 197 LYS A O 1
ATOM 1503 N N . ALA A 1 198 ? 14.727 -3.479 -1.825 1.00 97.06 198 ALA A N 1
ATOM 1504 C CA . ALA A 1 198 ? 14.142 -4.744 -1.405 1.00 97.06 198 ALA A CA 1
ATOM 1505 C C . ALA A 1 198 ? 12.656 -4.795 -1.784 1.00 97.06 198 ALA A C 1
ATOM 1507 O O . ALA A 1 198 ? 12.222 -5.746 -2.441 1.00 97.06 198 ALA A O 1
ATOM 1508 N N . ALA A 1 199 ? 11.908 -3.731 -1.475 1.00 98.38 199 ALA A N 1
ATOM 1509 C CA . ALA A 1 199 ? 10.500 -3.605 -1.838 1.00 98.38 199 ALA A CA 1
ATOM 1510 C C . ALA A 1 199 ? 10.289 -3.612 -3.361 1.00 98.38 199 ALA A C 1
ATOM 1512 O O . ALA A 1 199 ? 9.403 -4.310 -3.854 1.00 98.38 199 ALA A O 1
ATOM 1513 N N . ALA A 1 200 ? 11.126 -2.903 -4.124 1.00 98.44 200 ALA A N 1
ATOM 1514 C CA . ALA A 1 200 ? 11.069 -2.889 -5.587 1.00 98.44 200 ALA A CA 1
ATOM 1515 C C . ALA A 1 200 ? 11.305 -4.281 -6.193 1.00 98.44 200 AL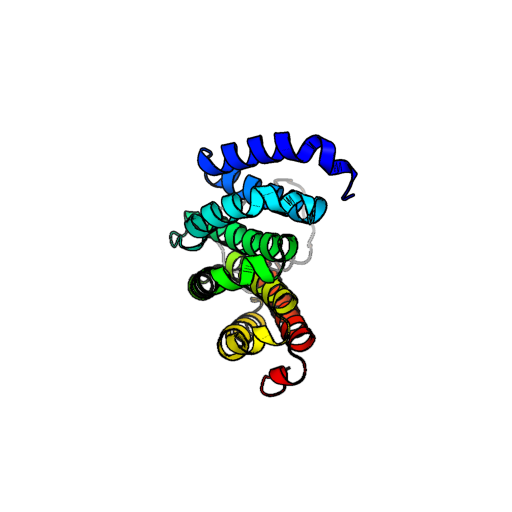A A C 1
ATOM 1517 O O . ALA A 1 200 ? 10.566 -4.721 -7.074 1.00 98.44 200 ALA A O 1
ATOM 1518 N N . THR A 1 201 ? 12.302 -5.004 -5.680 1.00 97.88 201 THR A N 1
ATOM 1519 C CA . THR A 1 201 ? 12.637 -6.359 -6.139 1.00 97.88 201 THR A CA 1
ATOM 1520 C C . THR A 1 201 ? 11.497 -7.333 -5.842 1.00 97.88 201 THR A C 1
ATOM 1522 O O . THR A 1 201 ? 11.107 -8.126 -6.701 1.00 97.88 201 THR A O 1
ATOM 1525 N N . GLN A 1 202 ? 10.914 -7.246 -4.644 1.00 98.38 202 GLN A N 1
ATOM 1526 C CA . GLN A 1 202 ? 9.734 -8.026 -4.284 1.00 98.38 202 GLN A CA 1
ATOM 1527 C C . GLN A 1 202 ? 8.544 -7.695 -5.195 1.00 98.38 202 GLN A C 1
ATOM 1529 O O . GLN A 1 202 ? 7.866 -8.610 -5.668 1.00 98.38 202 GLN A O 1
ATOM 1534 N N . ALA A 1 203 ? 8.318 -6.411 -5.485 1.00 98.62 203 ALA A N 1
ATOM 1535 C CA . ALA A 1 203 ? 7.232 -5.965 -6.346 1.00 98.62 203 ALA A CA 1
ATOM 1536 C C . ALA A 1 203 ? 7.352 -6.537 -7.765 1.00 98.62 203 ALA A C 1
ATOM 1538 O O . ALA A 1 203 ? 6.371 -7.073 -8.269 1.00 98.62 203 ALA A O 1
ATOM 1539 N N . LEU A 1 204 ? 8.543 -6.532 -8.379 1.00 98.50 204 LEU A N 1
ATOM 1540 C CA . LEU A 1 204 ? 8.770 -7.165 -9.691 1.00 98.50 204 LEU A CA 1
ATOM 1541 C C . LEU A 1 204 ? 8.387 -8.653 -9.684 1.00 98.50 204 LEU A C 1
ATOM 1543 O O . LEU A 1 204 ? 7.695 -9.125 -10.590 1.00 98.50 204 LEU A O 1
ATOM 1547 N N . GLY A 1 205 ? 8.773 -9.381 -8.631 1.00 98.06 205 GLY A N 1
ATOM 1548 C CA . GLY A 1 205 ? 8.397 -10.783 -8.452 1.00 98.06 205 GLY A CA 1
ATOM 1549 C C . GLY A 1 205 ? 6.882 -10.986 -8.365 1.00 98.06 205 GLY A C 1
ATOM 1550 O O . GLY A 1 205 ? 6.342 -11.892 -9.002 1.00 98.06 205 GLY A O 1
ATOM 1551 N N . LEU A 1 206 ? 6.180 -10.121 -7.630 1.00 98.38 206 LEU A N 1
ATOM 1552 C CA . LEU A 1 206 ? 4.722 -10.176 -7.490 1.00 98.38 206 LEU A CA 1
ATOM 1553 C C . LEU A 1 206 ? 3.997 -9.742 -8.769 1.00 98.38 206 LEU A C 1
ATOM 1555 O O . LEU A 1 206 ? 3.006 -10.362 -9.154 1.00 98.38 206 LEU A O 1
ATOM 1559 N N . PHE A 1 207 ? 4.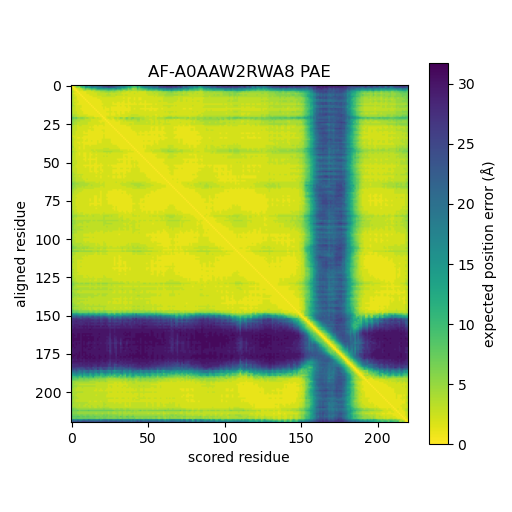516 -8.752 -9.495 1.00 98.50 207 PHE A N 1
ATOM 1560 C CA . PHE A 1 207 ? 3.987 -8.364 -10.802 1.00 98.50 207 PHE A CA 1
ATOM 1561 C C . PHE A 1 207 ? 4.042 -9.547 -11.770 1.00 98.50 207 PHE A C 1
ATOM 1563 O O . PHE A 1 207 ? 3.033 -9.870 -12.403 1.00 98.50 207 PHE A O 1
ATOM 1570 N N . ALA A 1 208 ? 5.182 -10.239 -11.837 1.00 97.88 208 ALA A N 1
ATOM 1571 C CA . ALA A 1 208 ? 5.342 -11.436 -12.654 1.00 97.88 208 ALA A CA 1
ATOM 1572 C C . ALA A 1 208 ? 4.426 -12.583 -12.192 1.00 97.88 208 ALA A C 1
ATOM 1574 O O . ALA A 1 208 ? 3.769 -13.218 -13.021 1.00 97.88 208 ALA A O 1
ATOM 1575 N N . LEU A 1 209 ? 4.329 -12.823 -10.879 1.00 97.75 209 LEU A N 1
ATOM 1576 C CA . LEU A 1 209 ? 3.484 -13.871 -10.300 1.00 97.75 209 LEU A CA 1
ATOM 1577 C C . LEU A 1 209 ? 2.004 -13.688 -10.663 1.00 97.75 209 LEU A C 1
ATOM 1579 O O . LEU A 1 209 ? 1.349 -14.642 -11.091 1.00 97.75 209 LEU A O 1
ATOM 1583 N N . HIS A 1 210 ? 1.483 -12.471 -10.506 1.00 98.12 210 HIS A N 1
ATOM 1584 C CA . HIS A 1 210 ? 0.052 -12.198 -10.630 1.00 98.12 210 HIS A CA 1
ATOM 1585 C C . HIS A 1 210 ? -0.406 -11.901 -12.060 1.00 98.12 210 HIS A C 1
ATOM 1587 O O . HIS A 1 210 ? -1.578 -12.110 -12.361 1.00 98.12 210 HIS A O 1
ATOM 1593 N N . THR A 1 211 ? 0.498 -11.488 -12.958 1.00 97.62 211 THR A N 1
ATOM 1594 C CA . THR A 1 211 ? 0.162 -11.204 -14.372 1.00 97.62 211 THR A CA 1
ATOM 1595 C C . THR A 1 211 ? 0.685 -12.248 -15.366 1.00 97.62 211 THR A C 1
ATOM 1597 O O . THR A 1 211 ? 0.297 -12.248 -16.537 1.00 97.62 211 THR A O 1
ATOM 1600 N N . LYS A 1 212 ? 1.527 -13.188 -14.915 1.00 95.75 212 LYS A N 1
ATOM 1601 C CA . LYS A 1 212 ? 1.975 -14.370 -15.670 1.00 95.75 212 LYS A CA 1
ATOM 1602 C C . LYS A 1 212 ? 2.521 -13.992 -17.055 1.00 95.75 212 LYS A C 1
ATOM 1604 O O . LYS A 1 212 ? 3.511 -13.277 -17.167 1.00 95.75 212 LYS A O 1
ATOM 1609 N N . ILE A 1 213 ? 1.886 -14.474 -18.129 1.00 95.75 213 ILE A N 1
ATOM 1610 C CA . ILE A 1 213 ? 2.347 -14.264 -19.507 1.00 95.75 213 ILE A CA 1
ATOM 1611 C C . ILE A 1 213 ? 2.343 -12.787 -19.914 1.00 95.75 213 ILE A C 1
ATOM 1613 O O . ILE A 1 213 ? 3.147 -12.393 -20.755 1.00 95.75 213 ILE A O 1
ATOM 1617 N N . SER A 1 214 ? 1.498 -11.962 -19.290 1.00 96.38 214 SER A N 1
ATOM 1618 C CA . SER A 1 214 ? 1.470 -10.520 -19.537 1.00 96.38 214 SER A CA 1
ATOM 1619 C C . SER A 1 214 ? 2.750 -9.818 -19.080 1.00 96.38 214 SER A C 1
ATOM 1621 O O . SER A 1 214 ? 3.059 -8.747 -19.595 1.00 96.38 214 SER A O 1
ATOM 1623 N N . TYR A 1 215 ? 3.523 -10.423 -18.170 1.00 96.56 215 TYR A N 1
ATOM 1624 C CA . TYR A 1 215 ? 4.817 -9.894 -17.740 1.00 96.56 215 TYR A CA 1
ATOM 1625 C C . TYR A 1 215 ? 5.960 -10.214 -18.721 1.00 96.56 215 TYR A C 1
ATOM 1627 O O . TYR A 1 215 ? 6.999 -9.566 -18.688 1.00 96.56 215 TYR A O 1
ATOM 1635 N N . ALA A 1 216 ? 5.789 -11.174 -19.636 1.00 94.88 216 ALA A N 1
ATOM 1636 C CA . ALA A 1 216 ? 6.852 -11.624 -20.545 1.00 94.88 216 ALA A CA 1
ATOM 1637 C C . ALA A 1 216 ? 7.573 -10.520 -21.362 1.00 94.88 216 ALA A C 1
ATOM 1639 O O . ALA A 1 216 ? 8.747 -10.714 -21.677 1.00 94.88 216 ALA A O 1
ATOM 1640 N N . PRO A 1 217 ? 6.940 -9.384 -21.733 1.00 95.56 217 PRO A N 1
ATOM 1641 C CA . PRO A 1 217 ? 7.629 -8.288 -22.421 1.00 95.56 217 PRO A CA 1
ATOM 1642 C C . PRO A 1 217 ? 8.613 -7.492 -21.548 1.0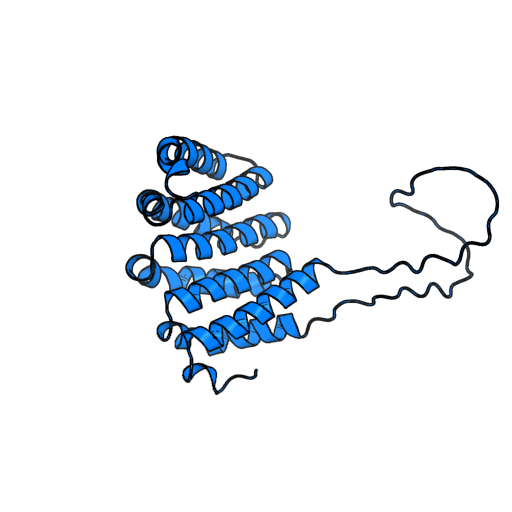0 95.56 217 PRO A C 1
ATOM 1644 O O . PRO A 1 217 ? 9.376 -6.690 -22.088 1.00 95.56 217 PRO A O 1
ATOM 1647 N N . TYR A 1 218 ? 8.566 -7.655 -20.225 1.00 93.75 218 TYR A N 1
ATOM 1648 C CA . TYR A 1 218 ? 9.352 -6.883 -19.268 1.00 93.75 218 TYR A CA 1
ATOM 1649 C C . TYR A 1 218 ? 10.625 -7.630 -18.850 1.00 93.75 218 TYR A C 1
ATOM 1651 O O . TYR A 1 218 ? 10.659 -8.862 -18.890 1.00 93.75 218 TYR A O 1
ATOM 1659 N N . PRO A 1 219 ? 11.685 -6.905 -18.449 1.00 80.81 219 PRO A N 1
ATOM 1660 C CA . PRO A 1 219 ? 12.885 -7.548 -17.945 1.00 80.81 219 PRO A CA 1
ATOM 1661 C C . PRO A 1 219 ? 12.607 -8.273 -16.618 1.00 80.81 219 PRO A C 1
ATOM 1663 O O . PRO A 1 219 ? 11.726 -7.876 -15.845 1.00 80.81 219 PRO A O 1
ATOM 1666 N N . LEU A 1 220 ? 13.374 -9.341 -16.389 1.00 63.00 220 LEU A N 1
ATOM 1667 C CA . LEU A 1 220 ? 13.510 -10.009 -15.093 1.00 63.00 220 LEU A CA 1
ATOM 1668 C C . LEU A 1 220 ? 14.583 -9.313 -14.258 1.00 63.00 220 LEU A C 1
ATOM 1670 O O . LEU A 1 220 ? 15.600 -8.896 -14.862 1.00 63.00 220 LEU A O 1
#